Protein AF-A0AAJ7EE97-F1 (afdb_monomer)

Structure (mmCIF, N/CA/C/O backbone):
data_AF-A0AAJ7EE97-F1
#
_entry.id   AF-A0AAJ7EE97-F1
#
loop_
_atom_site.group_PDB
_atom_site.id
_atom_site.type_symbol
_atom_site.label_atom_id
_atom_site.label_alt_id
_atom_site.label_comp_id
_atom_site.label_asym_id
_atom_site.label_entity_id
_atom_site.label_seq_id
_atom_site.pdbx_PDB_ins_code
_atom_site.Cartn_x
_atom_site.Cartn_y
_atom_site.Cartn_z
_atom_site.occupancy
_atom_site.B_iso_or_equiv
_atom_site.auth_seq_id
_atom_site.auth_comp_id
_atom_site.auth_asym_id
_atom_site.auth_atom_id
_atom_site.pdbx_PDB_model_num
ATOM 1 N N . MET A 1 1 ? -10.318 -4.385 -9.958 1.00 54.78 1 MET A N 1
ATOM 2 C CA . MET A 1 1 ? -10.009 -5.434 -10.949 1.00 54.78 1 MET A CA 1
ATOM 3 C C . MET A 1 1 ? -11.074 -6.485 -10.740 1.00 54.78 1 MET A C 1
ATOM 5 O O . MET A 1 1 ? -11.186 -6.941 -9.612 1.00 54.78 1 MET A O 1
ATOM 9 N N . ASP A 1 2 ? -11.898 -6.786 -11.738 1.00 59.53 2 ASP A N 1
ATOM 10 C CA . ASP A 1 2 ? -12.914 -7.825 -11.557 1.00 59.53 2 ASP A CA 1
ATOM 11 C C . ASP A 1 2 ? -12.210 -9.182 -11.554 1.00 59.53 2 ASP A C 1
ATOM 13 O O . ASP A 1 2 ? -11.466 -9.522 -12.482 1.00 59.53 2 ASP A O 1
ATOM 17 N N . TYR A 1 3 ? -12.359 -9.910 -10.452 1.00 66.44 3 TYR A N 1
ATOM 18 C CA . TYR A 1 3 ? -11.727 -11.205 -10.272 1.00 66.44 3 TYR A CA 1
ATOM 19 C C . TYR A 1 3 ? -12.594 -12.273 -10.936 1.00 66.44 3 TYR A C 1
ATOM 21 O O . TYR A 1 3 ? -13.593 -12.714 -10.381 1.00 66.44 3 TYR A O 1
ATOM 29 N N . ASP A 1 4 ? -12.207 -12.670 -12.145 1.00 76.25 4 ASP A N 1
ATOM 30 C CA . ASP A 1 4 ? -12.860 -13.746 -12.889 1.00 76.25 4 ASP A CA 1
ATOM 31 C C . ASP A 1 4 ? -12.020 -15.035 -12.846 1.00 76.25 4 ASP A C 1
ATOM 33 O O . ASP A 1 4 ? -10.790 -14.996 -12.715 1.00 76.25 4 ASP A O 1
ATOM 37 N N . PHE A 1 5 ? -12.659 -16.192 -13.008 1.00 76.06 5 PHE A N 1
ATOM 38 C CA . PHE A 1 5 ? -11.999 -17.499 -13.035 1.00 76.06 5 PHE A CA 1
ATOM 39 C C . PHE A 1 5 ? -10.881 -17.550 -14.088 1.00 76.06 5 PHE A C 1
ATOM 41 O O . PHE A 1 5 ? -9.763 -17.989 -13.805 1.00 76.06 5 PHE A O 1
ATOM 48 N N . PHE A 1 6 ? -11.138 -17.008 -15.283 1.00 76.56 6 PHE A N 1
ATOM 49 C CA . PHE A 1 6 ? -10.136 -16.900 -16.349 1.00 76.56 6 PHE A CA 1
ATOM 50 C C . PHE A 1 6 ? -8.944 -16.025 -15.950 1.00 76.56 6 PHE A C 1
ATOM 52 O O . PHE A 1 6 ? -7.802 -16.315 -16.325 1.00 76.56 6 PHE A O 1
ATOM 59 N N . ARG A 1 7 ? -9.179 -14.978 -15.151 1.00 77.50 7 ARG A N 1
ATOM 60 C CA . ARG A 1 7 ? -8.111 -14.134 -14.607 1.00 77.50 7 ARG A CA 1
ATOM 61 C C . ARG A 1 7 ? -7.264 -14.913 -13.604 1.00 77.50 7 ARG A C 1
ATOM 63 O O . ARG A 1 7 ? -6.041 -14.810 -13.657 1.00 77.50 7 ARG A O 1
ATOM 70 N N . GLY A 1 8 ? -7.889 -15.729 -12.756 1.00 77.25 8 GLY A N 1
ATOM 71 C CA . GLY A 1 8 ? -7.194 -16.630 -11.832 1.00 77.25 8 GLY A CA 1
ATOM 72 C C . GLY A 1 8 ? -6.285 -17.626 -12.557 1.00 77.25 8 GLY A C 1
ATOM 73 O O . GLY A 1 8 ? -5.096 -17.714 -12.252 1.00 77.25 8 GLY A O 1
ATOM 74 N N . VAL A 1 9 ? -6.801 -18.304 -13.588 1.00 79.62 9 VAL A N 1
ATOM 75 C CA . VAL A 1 9 ? -6.001 -19.213 -14.434 1.00 79.62 9 VAL A CA 1
ATOM 76 C C . VAL A 1 9 ? -4.850 -18.468 -15.115 1.00 79.62 9 VAL A C 1
ATOM 78 O O . VAL A 1 9 ? -3.729 -18.974 -15.160 1.00 79.62 9 VAL A O 1
ATOM 81 N N . SER A 1 10 ? -5.093 -17.240 -15.585 1.00 78.44 10 SER A N 1
ATOM 82 C CA . SER A 1 10 ? -4.050 -16.406 -16.193 1.00 78.44 10 SER A CA 1
ATOM 83 C C . SER A 1 10 ? -2.906 -16.117 -15.219 1.00 78.44 10 SER A C 1
ATOM 85 O O . SER A 1 10 ? -1.743 -16.224 -15.600 1.00 78.44 10 SER A O 1
ATOM 87 N N . TRP A 1 11 ? -3.215 -15.803 -13.957 1.00 77.06 11 TRP A N 1
ATOM 88 C CA . TRP A 1 11 ? -2.208 -15.597 -12.912 1.00 77.06 11 TRP A CA 1
ATOM 89 C C . TRP A 1 11 ? -1.412 -16.866 -12.605 1.00 77.06 11 TRP A C 1
ATOM 91 O O . TRP A 1 11 ? -0.192 -16.794 -12.483 1.00 77.06 11 TRP A O 1
ATOM 101 N N . VAL A 1 12 ? -2.065 -18.031 -12.540 1.00 79.31 12 VAL A N 1
ATOM 102 C CA . VAL A 1 12 ? -1.379 -19.319 -12.334 1.00 79.31 12 VAL A CA 1
ATOM 103 C C . VAL A 1 12 ? -0.408 -19.609 -13.481 1.00 79.31 12 VAL A C 1
ATOM 105 O O . VAL A 1 12 ? 0.740 -19.974 -13.234 1.00 79.31 12 VAL A O 1
ATOM 108 N N . LEU A 1 13 ? -0.829 -19.393 -14.730 1.00 81.06 13 LEU A N 1
ATOM 109 C CA . LEU A 1 13 ? 0.037 -19.570 -15.897 1.00 81.06 13 LEU A CA 1
ATOM 110 C C . LEU A 1 13 ? 1.202 -18.575 -15.899 1.00 81.06 13 LEU A C 1
ATOM 112 O O . LEU A 1 13 ? 2.333 -18.975 -16.149 1.00 81.06 13 LEU A O 1
ATOM 116 N N . LEU A 1 14 ? 0.962 -17.306 -15.563 1.00 79.44 14 LEU A N 1
ATOM 117 C CA . LEU A 1 14 ? 2.021 -16.298 -15.464 1.00 79.44 14 LEU A CA 1
ATOM 118 C C . LEU A 1 14 ? 3.055 -16.635 -14.378 1.00 79.44 14 LEU A C 1
ATOM 120 O O . LEU A 1 14 ? 4.243 -16.399 -14.583 1.00 79.44 14 LEU A O 1
ATOM 124 N N . PHE A 1 15 ? 2.619 -17.189 -13.243 1.00 76.69 15 PHE A N 1
ATOM 125 C CA . PHE A 1 15 ? 3.485 -17.426 -12.085 1.00 76.69 15 PHE A CA 1
ATOM 126 C C . PHE A 1 15 ? 4.234 -18.766 -12.146 1.00 76.69 15 PHE A C 1
ATOM 128 O O . PHE A 1 15 ? 5.400 -18.836 -11.767 1.00 76.69 15 PHE A O 1
ATOM 135 N N . PHE A 1 16 ? 3.580 -19.829 -12.626 1.00 81.25 16 PHE A N 1
ATOM 136 C CA . PHE A 1 16 ? 4.134 -21.189 -12.615 1.00 81.25 16 PHE A CA 1
ATOM 137 C C . PHE A 1 16 ? 4.555 -21.696 -13.997 1.00 81.25 16 PHE A C 1
ATOM 139 O O . PHE A 1 16 ? 5.364 -22.619 -14.075 1.00 81.25 16 PHE A O 1
ATOM 146 N N . TRP A 1 17 ? 4.038 -21.114 -15.086 1.00 81.12 17 TRP A N 1
ATOM 147 C CA . TRP A 1 17 ? 4.381 -21.536 -16.448 1.00 81.12 17 TRP A CA 1
ATOM 148 C C . TRP A 1 17 ? 4.492 -20.365 -17.450 1.00 81.12 17 TRP A C 1
ATOM 150 O O . TRP A 1 17 ? 3.752 -20.294 -18.442 1.00 81.12 17 TRP A O 1
ATOM 160 N N . PRO A 1 18 ? 5.460 -19.452 -17.256 1.00 74.62 18 PRO A N 1
ATOM 161 C CA . PRO A 1 18 ? 5.561 -18.215 -18.034 1.00 74.62 18 PRO A CA 1
ATOM 162 C C . PRO A 1 18 ? 5.741 -18.435 -19.547 1.00 74.62 18 PRO A C 1
ATOM 164 O O . PRO A 1 18 ? 5.267 -17.626 -20.343 1.00 74.62 18 PRO A O 1
ATOM 167 N N . SER A 1 19 ? 6.337 -19.551 -19.988 1.00 75.88 19 SER A N 1
ATOM 168 C CA . SER A 1 19 ? 6.490 -19.846 -21.424 1.00 75.88 19 SER A CA 1
ATOM 169 C C . SER A 1 19 ? 5.155 -19.974 -22.170 1.00 75.88 19 SER A C 1
ATOM 171 O O . SER A 1 19 ? 5.084 -19.624 -23.345 1.00 75.88 19 SER A O 1
ATOM 173 N N . TRP A 1 20 ? 4.091 -20.444 -21.506 1.00 72.69 20 TRP A N 1
ATOM 174 C CA . TRP A 1 20 ? 2.761 -20.564 -22.121 1.00 72.69 20 TRP A CA 1
ATOM 175 C C . TRP A 1 20 ? 1.957 -19.269 -22.029 1.00 72.69 20 TRP A C 1
ATOM 177 O O . TRP A 1 20 ? 1.079 -19.037 -22.859 1.00 72.69 20 TRP A O 1
ATOM 187 N N . ALA A 1 21 ? 2.279 -18.392 -21.077 1.00 71.31 21 ALA A N 1
ATOM 188 C CA . ALA A 1 21 ? 1.663 -17.073 -21.005 1.00 71.31 21 ALA A CA 1
ATOM 189 C C . ALA A 1 21 ? 1.955 -16.246 -22.269 1.00 71.31 21 ALA A C 1
ATOM 191 O O . ALA A 1 21 ? 1.052 -15.598 -22.797 1.00 71.31 21 ALA A O 1
ATOM 192 N N . ASN A 1 22 ? 3.175 -16.361 -22.808 1.00 67.62 22 ASN A N 1
ATOM 193 C CA . ASN A 1 22 ? 3.555 -15.732 -24.074 1.00 67.62 22 ASN A CA 1
ATOM 194 C C . ASN A 1 22 ? 2.787 -16.312 -25.273 1.00 67.62 22 ASN A C 1
ATOM 196 O O . ASN A 1 22 ? 2.400 -15.559 -26.161 1.00 67.62 22 ASN A O 1
ATOM 200 N N . PHE A 1 23 ? 2.521 -17.625 -25.287 1.00 74.12 23 PHE A N 1
ATOM 201 C CA . PHE A 1 23 ? 1.760 -18.280 -26.360 1.00 74.12 23 PHE A CA 1
ATOM 202 C C . PHE A 1 23 ? 0.308 -17.786 -26.428 1.00 74.12 23 PHE A C 1
ATOM 204 O O . PHE A 1 23 ? -0.216 -17.542 -27.512 1.00 74.12 23 PHE A O 1
ATOM 211 N N . PHE A 1 24 ? -0.331 -17.591 -25.273 1.00 73.81 24 PHE A N 1
ATOM 212 C CA . PHE A 1 24 ? -1.707 -17.091 -25.191 1.00 73.81 24 PHE A CA 1
ATOM 213 C C . PHE A 1 24 ? -1.814 -15.557 -25.135 1.00 73.81 24 PHE A C 1
ATOM 215 O O . PHE A 1 24 ? -2.920 -15.031 -25.024 1.00 73.81 24 PHE A O 1
ATOM 222 N N . GLY A 1 25 ? -0.692 -14.828 -25.198 1.00 70.00 25 GLY A N 1
ATOM 223 C CA . GLY A 1 25 ? -0.677 -13.364 -25.112 1.00 70.00 25 GLY A CA 1
ATOM 224 C C . GLY A 1 25 ? -1.241 -12.821 -23.793 1.00 70.00 25 GLY A C 1
ATOM 225 O O . GLY A 1 25 ? -1.811 -11.727 -23.760 1.00 70.00 25 GLY A O 1
ATOM 226 N N . LEU A 1 26 ? -1.130 -13.591 -22.707 1.00 75.50 26 LEU A N 1
ATOM 227 C CA . LEU A 1 26 ? -1.714 -13.234 -21.418 1.00 75.50 26 LEU A CA 1
ATOM 228 C C . LEU A 1 26 ? -0.964 -12.056 -20.805 1.00 75.50 26 LEU A C 1
ATOM 230 O O . LEU A 1 26 ? 0.248 -12.091 -20.611 1.00 75.50 26 LEU A O 1
ATOM 234 N N . THR A 1 27 ? -1.707 -11.006 -20.466 1.00 73.12 27 THR A N 1
ATOM 235 C CA . THR A 1 27 ? -1.142 -9.785 -19.888 1.00 73.12 27 THR A CA 1
ATOM 236 C C . THR A 1 27 ? -1.405 -9.729 -18.386 1.00 73.12 27 THR A C 1
ATOM 238 O O . THR A 1 27 ? -2.558 -9.794 -17.938 1.00 73.12 27 THR A O 1
ATOM 241 N N . ALA A 1 28 ? -0.340 -9.538 -17.602 1.00 72.75 28 ALA A N 1
ATOM 242 C CA . ALA A 1 28 ? -0.420 -9.401 -16.144 1.00 72.75 28 ALA A CA 1
ATOM 243 C C . ALA A 1 28 ? -1.300 -8.218 -15.705 1.00 72.75 28 ALA A C 1
ATOM 245 O O . ALA A 1 28 ? -1.972 -8.290 -14.677 1.00 72.75 28 ALA A O 1
ATOM 246 N N . PHE A 1 29 ? -1.391 -7.174 -16.535 1.00 77.88 29 PHE A N 1
ATOM 247 C CA . PHE A 1 29 ? -2.165 -5.966 -16.264 1.00 77.88 29 PHE A CA 1
ATOM 248 C C . PHE A 1 29 ? -3.140 -5.646 -17.409 1.00 77.88 29 PHE A C 1
ATOM 250 O O . PHE A 1 29 ? -2.793 -5.843 -18.575 1.00 77.88 29 PHE A O 1
ATOM 257 N N . PRO A 1 30 ? -4.361 -5.160 -17.116 1.00 81.25 30 PRO A N 1
ATOM 258 C CA . PRO A 1 30 ? -5.269 -4.633 -18.131 1.00 81.25 30 PRO A CA 1
ATOM 259 C C . PRO A 1 30 ? -4.674 -3.395 -18.812 1.00 81.25 30 PRO A C 1
ATOM 261 O O . PRO A 1 30 ? -4.066 -2.560 -18.142 1.00 81.25 30 PRO A O 1
ATOM 264 N N . LYS A 1 31 ? -4.917 -3.225 -20.119 1.00 82.44 31 LYS A N 1
ATOM 265 C CA . LYS A 1 31 ? -4.387 -2.089 -20.900 1.00 82.44 31 LYS A CA 1
ATOM 266 C C . LYS A 1 31 ? -4.752 -0.731 -20.295 1.00 82.44 31 LYS A C 1
ATOM 268 O O . LYS A 1 31 ? -3.875 0.094 -20.099 1.00 82.44 31 LYS A O 1
ATOM 273 N N . ASN A 1 32 ? -6.004 -0.558 -19.866 1.00 85.88 32 ASN A N 1
ATOM 274 C CA . ASN A 1 32 ? -6.464 0.684 -19.237 1.00 85.88 32 ASN A CA 1
ATOM 275 C C . ASN A 1 32 ? -5.634 1.064 -17.995 1.00 85.88 32 ASN A C 1
ATOM 277 O O . ASN A 1 32 ? -5.333 2.235 -17.785 1.00 85.88 32 ASN A O 1
ATOM 281 N N . SER A 1 33 ? -5.256 0.084 -17.167 1.00 85.62 33 SER A N 1
ATOM 282 C CA . SER A 1 33 ? -4.443 0.319 -15.967 1.00 85.62 33 SER A CA 1
ATOM 283 C C . SER A 1 33 ? -3.004 0.687 -16.326 1.00 85.62 33 SER A C 1
ATOM 285 O O . SER A 1 33 ? -2.435 1.583 -15.706 1.00 85.62 33 SER A O 1
ATOM 287 N N . ILE A 1 34 ? -2.441 0.032 -17.347 1.00 86.44 34 ILE A N 1
ATOM 288 C CA . ILE A 1 34 ? -1.110 0.356 -17.876 1.00 86.44 34 ILE A CA 1
ATOM 289 C C . ILE A 1 34 ? -1.107 1.776 -18.448 1.00 86.44 34 ILE A C 1
ATOM 291 O O . ILE A 1 34 ? -0.196 2.539 -18.145 1.00 86.44 34 ILE A O 1
ATOM 295 N N . ASP A 1 35 ? -2.132 2.171 -19.204 1.00 89.69 35 ASP A N 1
ATOM 296 C CA . ASP A 1 35 ? -2.228 3.510 -19.796 1.00 89.69 35 ASP A CA 1
ATOM 297 C C . ASP A 1 35 ? -2.265 4.603 -18.722 1.00 89.69 35 ASP A C 1
ATOM 299 O O . ASP A 1 35 ? -1.585 5.624 -18.835 1.00 89.69 35 ASP A O 1
ATOM 303 N N . ILE A 1 36 ? -3.029 4.384 -17.647 1.00 90.94 36 ILE A N 1
ATOM 304 C CA . ILE A 1 36 ? -3.082 5.307 -16.506 1.00 90.94 36 ILE A CA 1
ATOM 305 C C . ILE A 1 36 ? -1.711 5.396 -15.834 1.00 90.94 36 ILE A C 1
ATOM 307 O O . ILE A 1 36 ? -1.204 6.500 -15.631 1.00 90.94 36 ILE A O 1
ATOM 311 N N . LEU A 1 37 ? -1.091 4.253 -15.526 1.00 91.44 37 LEU A N 1
ATOM 312 C CA . LEU A 1 37 ? 0.226 4.226 -14.893 1.00 91.44 37 LEU A CA 1
ATOM 313 C C . LEU A 1 37 ? 1.283 4.908 -15.770 1.00 91.44 37 LEU A C 1
ATOM 315 O O . LEU A 1 37 ? 2.089 5.678 -15.258 1.00 91.44 37 LEU A O 1
ATOM 319 N N . THR A 1 38 ? 1.234 4.688 -17.085 1.00 91.31 38 THR A N 1
ATOM 320 C CA . THR A 1 38 ? 2.131 5.314 -18.066 1.00 91.31 38 THR A CA 1
ATOM 321 C C . THR A 1 38 ? 2.007 6.830 -18.019 1.00 91.31 38 THR A C 1
ATOM 323 O O . THR A 1 38 ? 3.016 7.525 -17.919 1.00 91.31 38 THR A O 1
ATOM 326 N N . ARG A 1 39 ? 0.777 7.359 -18.022 1.00 93.50 39 ARG A N 1
ATOM 327 C CA . ARG A 1 39 ? 0.530 8.809 -17.941 1.00 93.50 39 ARG A CA 1
ATOM 328 C C . ARG A 1 39 ? 1.055 9.404 -16.641 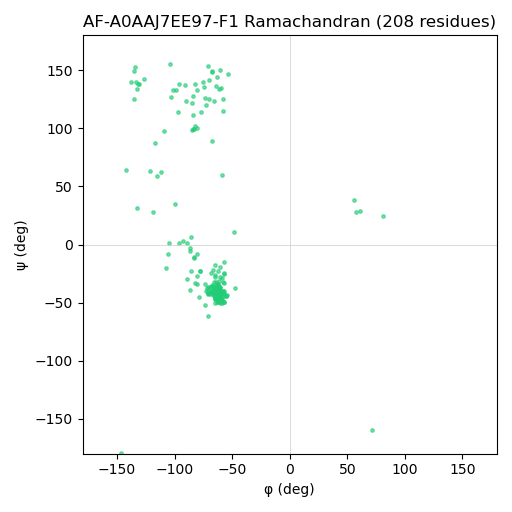1.00 93.50 39 ARG A C 1
ATOM 330 O O . ARG A 1 39 ? 1.666 10.471 -16.667 1.00 93.50 39 ARG A O 1
ATOM 337 N N . VAL A 1 40 ? 0.831 8.726 -15.515 1.00 93.00 40 VAL A N 1
ATOM 338 C CA . VAL A 1 40 ? 1.324 9.168 -14.203 1.00 93.00 40 VAL A CA 1
ATOM 339 C C . VAL A 1 40 ? 2.851 9.151 -14.174 1.00 93.00 40 VAL A C 1
ATOM 341 O O . VAL A 1 40 ? 3.459 10.147 -13.791 1.00 93.00 40 VAL A O 1
ATOM 344 N N . TYR A 1 41 ? 3.464 8.062 -14.639 1.00 91.75 41 TYR A N 1
ATOM 345 C CA . TYR A 1 41 ? 4.915 7.910 -14.714 1.00 91.75 41 TYR A CA 1
ATOM 346 C C . TYR A 1 41 ? 5.554 9.001 -15.578 1.00 91.75 41 TYR A C 1
ATOM 348 O O . TYR A 1 41 ? 6.455 9.697 -15.120 1.00 91.75 41 TYR A O 1
ATOM 356 N N . GLN A 1 42 ? 5.042 9.212 -16.793 1.00 91.25 42 GLN A N 1
ATOM 357 C CA . GLN A 1 42 ? 5.534 10.245 -17.707 1.00 91.25 42 GLN A CA 1
ATOM 358 C C . GLN A 1 42 ? 5.381 11.648 -17.116 1.00 91.25 42 GLN A C 1
ATOM 360 O O . GLN A 1 42 ? 6.310 12.449 -17.175 1.00 91.25 42 GLN A O 1
ATOM 365 N N . THR A 1 43 ? 4.232 11.942 -16.504 1.00 93.44 43 THR A N 1
ATOM 366 C CA . THR A 1 43 ? 3.986 13.243 -15.864 1.00 93.44 43 THR A CA 1
ATOM 367 C C . THR A 1 43 ? 4.981 13.493 -14.731 1.00 93.44 43 THR A C 1
ATOM 369 O O . THR A 1 43 ? 5.597 14.557 -14.669 1.00 93.44 43 THR A O 1
ATOM 372 N N . ALA A 1 44 ? 5.177 12.501 -13.862 1.00 91.75 44 ALA A N 1
ATOM 373 C CA . ALA A 1 44 ? 6.101 12.595 -12.740 1.00 91.75 44 ALA A CA 1
ATOM 374 C C . ALA A 1 44 ? 7.567 12.696 -13.201 1.00 91.75 44 ALA A C 1
ATOM 376 O O . ALA A 1 44 ? 8.349 13.437 -12.609 1.00 91.75 44 ALA A O 1
ATOM 377 N N . LEU A 1 45 ? 7.932 12.008 -14.285 1.00 90.88 45 LEU A N 1
ATOM 378 C CA . LEU A 1 45 ? 9.256 12.087 -14.900 1.00 90.88 45 LEU A CA 1
ATOM 379 C C . LEU A 1 45 ? 9.537 13.486 -15.471 1.00 90.88 45 LEU A C 1
ATOM 381 O O . LEU A 1 45 ? 10.603 14.051 -15.225 1.00 90.88 45 LEU A O 1
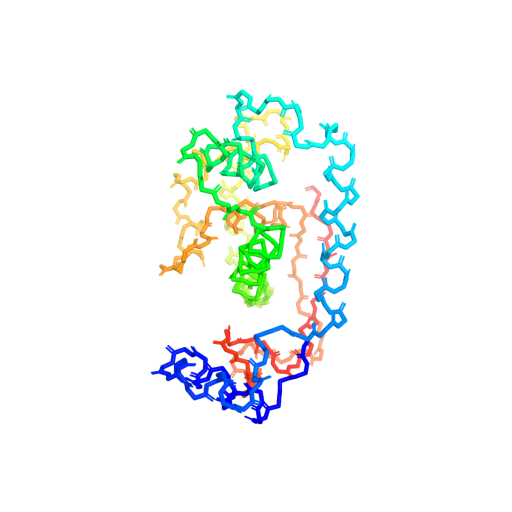ATOM 385 N N . VAL A 1 46 ? 8.578 14.070 -16.198 1.00 90.81 46 VAL A N 1
ATOM 386 C CA . VAL A 1 46 ? 8.707 15.428 -16.758 1.00 90.81 46 VAL A CA 1
ATOM 387 C C . VAL A 1 46 ? 8.879 16.461 -15.645 1.00 90.81 46 VAL A C 1
ATOM 389 O O . VAL A 1 46 ? 9.741 17.331 -15.743 1.00 90.81 46 VAL A O 1
ATOM 392 N N . GLN A 1 47 ? 8.126 16.331 -14.550 1.00 89.00 47 GLN A N 1
ATOM 393 C CA . GLN A 1 47 ? 8.255 17.214 -13.386 1.00 89.00 47 GLN A CA 1
ATOM 394 C C . GLN A 1 47 ? 9.636 17.147 -12.715 1.00 89.00 47 GLN A C 1
ATOM 396 O O . GLN A 1 47 ? 10.031 18.101 -12.049 1.00 89.00 47 GLN A O 1
ATOM 401 N N . ARG A 1 48 ? 10.379 16.049 -12.895 1.00 85.44 48 ARG A N 1
ATOM 402 C CA . ARG A 1 48 ? 11.732 15.862 -12.345 1.00 85.44 48 ARG A CA 1
ATOM 403 C C . ARG A 1 48 ? 12.857 16.269 -13.291 1.00 85.44 48 ARG A C 1
ATOM 405 O O . ARG A 1 48 ? 14.017 16.110 -12.933 1.00 85.44 48 ARG A O 1
ATOM 412 N N . GLY A 1 49 ? 12.535 16.806 -14.467 1.00 85.50 49 GLY A N 1
ATOM 413 C CA . GLY A 1 49 ? 13.545 17.181 -15.459 1.00 85.50 49 GLY A CA 1
ATOM 414 C C . GLY A 1 49 ? 14.047 16.003 -16.298 1.00 85.50 49 GLY A C 1
ATOM 415 O O . GLY A 1 49 ? 15.160 16.054 -16.816 1.00 85.50 49 GLY A O 1
ATOM 416 N N . GLY A 1 50 ? 13.240 14.944 -16.441 1.00 85.69 50 GLY A N 1
ATOM 417 C CA . GLY A 1 50 ? 13.539 13.817 -17.324 1.00 85.69 50 GLY A CA 1
ATOM 418 C C . GLY A 1 50 ? 14.673 12.913 -16.834 1.00 85.69 50 GLY A C 1
ATOM 419 O O . GLY A 1 50 ? 15.009 12.883 -15.654 1.00 85.69 50 GLY A O 1
ATOM 420 N N . TYR A 1 51 ? 15.259 12.154 -17.763 1.00 83.94 51 TYR A N 1
ATOM 421 C CA . TYR A 1 51 ? 16.355 11.218 -17.474 1.00 83.94 51 TYR A CA 1
ATOM 422 C C . TYR A 1 51 ? 17.742 11.878 -17.424 1.00 83.94 51 TYR A C 1
ATOM 424 O O . TYR A 1 51 ? 18.700 11.242 -16.992 1.00 83.94 51 TYR A O 1
ATOM 432 N N . GLU A 1 52 ? 17.856 13.135 -17.859 1.00 79.88 52 GLU A N 1
ATOM 433 C CA . GLU A 1 52 ? 19.124 13.879 -17.912 1.00 79.88 52 GLU A CA 1
ATOM 434 C C . GLU A 1 52 ? 19.551 14.413 -16.540 1.00 79.88 52 GLU A C 1
ATOM 436 O O . GLU A 1 52 ? 20.732 14.662 -16.300 1.00 79.88 52 GLU A O 1
ATOM 441 N N . THR A 1 53 ? 18.598 14.571 -15.619 1.00 81.38 53 THR A N 1
ATOM 442 C CA . THR A 1 53 ? 18.881 15.038 -14.263 1.00 81.38 53 THR A CA 1
ATOM 443 C C . THR A 1 53 ? 19.470 13.895 -13.441 1.00 81.38 53 THR A C 1
ATOM 445 O O . THR A 1 53 ? 18.796 12.901 -13.168 1.00 81.38 53 THR A O 1
ATOM 448 N N . GLU A 1 54 ? 20.738 14.018 -13.041 1.00 76.88 54 GLU A N 1
ATOM 449 C CA . GLU A 1 54 ? 21.410 12.990 -12.243 1.00 76.88 54 GLU A CA 1
ATOM 450 C C . GLU A 1 54 ? 20.768 12.858 -10.853 1.00 76.88 54 GLU A C 1
ATOM 452 O O . GLU A 1 54 ? 20.692 13.818 -10.076 1.00 76.88 54 GLU A O 1
ATOM 457 N N . VAL A 1 55 ? 20.333 11.641 -10.524 1.00 80.00 55 VAL A N 1
ATOM 458 C CA . VAL A 1 55 ? 19.740 11.331 -9.221 1.00 80.00 55 VAL A CA 1
ATOM 459 C C . VAL A 1 55 ? 20.858 11.041 -8.220 1.00 80.00 55 VAL A C 1
ATOM 461 O O . VAL A 1 55 ? 21.398 9.937 -8.164 1.00 80.00 55 VAL A O 1
ATOM 464 N N . LYS A 1 56 ? 21.203 12.041 -7.401 1.00 74.69 56 LYS A N 1
ATOM 465 C CA . LYS A 1 56 ? 22.232 11.903 -6.352 1.00 74.69 56 LYS A CA 1
ATOM 466 C C . LYS A 1 56 ? 21.798 10.971 -5.219 1.00 74.69 56 LYS A C 1
ATOM 468 O O . LYS A 1 56 ? 22.590 10.154 -4.758 1.00 74.69 56 LYS A O 1
ATOM 473 N N . GLU A 1 57 ? 20.538 11.070 -4.800 1.00 79.56 57 GLU A N 1
ATOM 474 C CA . GLU A 1 57 ? 19.957 10.263 -3.725 1.00 79.56 57 GLU A CA 1
ATOM 475 C C . GLU A 1 57 ? 18.603 9.695 -4.147 1.00 79.56 57 GLU A C 1
ATOM 477 O O . GLU A 1 57 ? 17.750 10.405 -4.680 1.00 79.56 57 GLU A O 1
ATOM 482 N N . THR A 1 58 ? 18.396 8.403 -3.893 1.00 83.62 58 THR A N 1
ATOM 483 C CA . THR A 1 58 ? 17.139 7.707 -4.186 1.00 83.62 58 THR A CA 1
ATOM 484 C C . THR A 1 58 ? 16.161 7.893 -3.035 1.00 83.62 58 THR A C 1
ATOM 486 O O . THR A 1 58 ? 16.250 7.184 -2.032 1.00 83.62 58 THR A O 1
ATOM 489 N N . ARG A 1 59 ? 15.236 8.847 -3.170 1.00 84.31 59 ARG A N 1
ATOM 490 C CA . ARG A 1 59 ? 14.251 9.158 -2.117 1.00 84.31 59 ARG A CA 1
ATOM 491 C C . ARG A 1 59 ? 12.977 8.334 -2.231 1.00 84.31 59 ARG A C 1
ATOM 493 O O . ARG A 1 59 ? 12.329 8.051 -1.231 1.00 84.31 59 ARG A O 1
ATOM 500 N N . ASP A 1 60 ? 12.616 7.957 -3.450 1.00 88.81 60 ASP A N 1
ATOM 501 C CA . ASP A 1 60 ? 11.408 7.199 -3.738 1.00 88.81 60 ASP A CA 1
ATOM 502 C C . ASP A 1 60 ? 11.607 6.235 -4.913 1.00 88.81 60 ASP A C 1
ATOM 504 O O . ASP A 1 60 ? 12.687 6.129 -5.500 1.00 88.81 60 ASP A O 1
ATOM 508 N N . LEU A 1 61 ? 10.536 5.509 -5.243 1.00 89.81 61 LEU A N 1
ATOM 509 C CA . LEU A 1 61 ? 10.536 4.522 -6.316 1.00 89.81 61 LEU A CA 1
ATOM 510 C C . LEU A 1 61 ? 10.870 5.139 -7.683 1.00 89.81 61 LEU A C 1
ATOM 512 O O . LEU A 1 61 ? 11.554 4.500 -8.475 1.00 89.81 61 LEU A O 1
ATOM 516 N N . LEU A 1 62 ? 10.418 6.362 -7.978 1.00 91.00 62 LEU A N 1
ATOM 517 C CA . LEU A 1 62 ? 10.682 6.989 -9.274 1.00 91.00 62 LEU A CA 1
ATOM 518 C C . LEU A 1 62 ? 12.155 7.391 -9.403 1.00 91.00 62 LEU A C 1
ATOM 520 O O . LEU A 1 62 ? 12.761 7.118 -10.438 1.00 91.00 62 LEU A O 1
ATOM 524 N N . ASP A 1 63 ? 12.741 7.958 -8.346 1.00 91.31 63 ASP A N 1
ATOM 525 C CA . ASP A 1 63 ? 14.177 8.264 -8.293 1.00 91.31 63 ASP A CA 1
ATOM 526 C C . ASP A 1 63 ? 15.011 6.983 -8.476 1.00 91.31 63 ASP A C 1
ATOM 528 O O . ASP A 1 63 ? 15.985 6.975 -9.230 1.00 91.31 63 ASP A O 1
ATOM 532 N N . ALA A 1 64 ? 14.597 5.871 -7.857 1.00 91.56 64 ALA A N 1
ATOM 533 C CA . ALA A 1 64 ? 15.250 4.576 -8.042 1.00 91.56 64 ALA A CA 1
ATOM 534 C C . ALA A 1 64 ? 15.165 4.073 -9.497 1.00 91.56 64 ALA A C 1
ATOM 536 O O . ALA A 1 64 ? 16.166 3.607 -10.037 1.00 91.56 64 ALA A O 1
ATOM 537 N N . LEU A 1 65 ? 14.009 4.201 -10.157 1.00 92.12 65 LEU A N 1
ATOM 538 C CA . LEU A 1 65 ? 13.834 3.790 -11.558 1.00 92.12 65 LEU A CA 1
ATOM 539 C C . LEU A 1 65 ? 14.656 4.647 -12.530 1.00 92.12 65 LEU A C 1
ATOM 541 O O . LEU A 1 65 ? 15.236 4.113 -13.475 1.00 92.12 65 LEU A O 1
ATOM 545 N N . ILE A 1 66 ? 14.731 5.962 -12.300 1.00 91.31 66 ILE A N 1
ATOM 546 C CA . ILE A 1 66 ? 15.574 6.865 -13.098 1.00 91.31 66 ILE A CA 1
ATOM 547 C C . ILE A 1 66 ? 17.046 6.483 -12.929 1.00 91.31 66 ILE A C 1
ATOM 549 O O . ILE A 1 66 ? 17.759 6.355 -13.923 1.00 91.31 66 ILE A O 1
ATOM 553 N N . LYS A 1 67 ? 17.481 6.233 -11.689 1.00 90.81 67 LYS A N 1
ATOM 554 C CA . LYS A 1 67 ? 18.853 5.816 -11.396 1.00 90.81 67 LYS A CA 1
ATOM 555 C C . LYS A 1 67 ? 19.213 4.486 -12.061 1.00 90.81 67 LYS A C 1
ATOM 557 O O . LYS A 1 67 ? 20.259 4.406 -12.689 1.00 90.81 67 LYS A O 1
ATOM 562 N N . ILE A 1 68 ? 18.328 3.485 -12.013 1.00 90.88 68 ILE A N 1
ATOM 563 C CA . ILE A 1 68 ? 18.525 2.206 -12.719 1.00 90.88 68 ILE A CA 1
ATOM 564 C C . ILE A 1 68 ? 18.756 2.444 -14.215 1.00 90.88 68 ILE A C 1
ATOM 566 O O . ILE A 1 68 ? 19.671 1.867 -14.794 1.00 90.88 68 ILE A O 1
ATOM 570 N N . LYS A 1 69 ? 17.970 3.327 -14.845 1.00 90.69 69 LYS A N 1
ATOM 571 C CA . LYS A 1 69 ? 18.160 3.665 -16.262 1.00 90.69 69 LYS A CA 1
ATOM 572 C C . LYS A 1 69 ? 19.515 4.331 -16.523 1.00 90.69 69 LYS A C 1
ATOM 574 O O . LYS A 1 69 ? 20.174 4.004 -17.507 1.00 90.69 69 LYS A O 1
ATOM 579 N N . GLN A 1 70 ? 19.918 5.260 -15.656 1.00 89.62 70 GLN A N 1
ATOM 580 C CA . GLN A 1 70 ? 21.201 5.960 -15.752 1.00 89.62 70 GLN A CA 1
ATOM 581 C C . GLN A 1 70 ? 22.385 5.001 -15.582 1.00 89.62 70 GLN A C 1
ATOM 583 O O . GLN A 1 70 ? 23.350 5.094 -16.336 1.00 89.62 70 GLN A O 1
ATOM 588 N N . ASP A 1 71 ? 22.297 4.064 -14.640 1.00 90.19 71 ASP A N 1
ATOM 589 C CA . ASP A 1 71 ? 23.341 3.072 -14.391 1.00 90.19 71 ASP A CA 1
ATOM 590 C C . ASP A 1 71 ? 23.439 2.059 -15.550 1.00 90.19 71 ASP A C 1
ATOM 592 O O . ASP A 1 71 ? 24.534 1.840 -16.060 1.00 90.19 71 ASP A O 1
ATOM 596 N N . CYS A 1 72 ? 22.318 1.561 -16.092 1.00 89.56 72 CYS A N 1
ATOM 597 C CA . CYS A 1 72 ? 22.337 0.729 -17.307 1.00 89.56 72 CYS A CA 1
ATOM 598 C C . CYS A 1 72 ? 22.976 1.456 -18.503 1.00 89.56 72 CYS A C 1
ATOM 600 O O . CYS A 1 72 ? 23.784 0.873 -19.223 1.00 89.56 72 CYS A O 1
ATOM 602 N N . ALA A 1 73 ? 22.678 2.747 -18.690 1.00 88.31 73 ALA A N 1
ATOM 603 C CA . ALA A 1 73 ? 23.285 3.538 -19.759 1.00 88.31 73 ALA A CA 1
ATOM 604 C C . ALA A 1 73 ? 24.811 3.692 -19.593 1.00 88.31 73 ALA A C 1
ATOM 606 O O . ALA A 1 73 ? 25.526 3.749 -20.593 1.00 88.31 73 ALA A O 1
ATOM 607 N N . ARG A 1 74 ? 25.323 3.728 -18.352 1.00 88.88 74 ARG A N 1
ATOM 608 C CA . ARG A 1 74 ? 26.773 3.734 -18.067 1.00 88.88 74 ARG A CA 1
ATOM 609 C C . ARG A 1 74 ? 27.434 2.407 -18.443 1.00 88.88 74 ARG A C 1
ATOM 611 O O . ARG A 1 74 ? 28.555 2.421 -18.946 1.00 88.88 74 ARG A O 1
ATOM 618 N N . ASP A 1 75 ? 26.720 1.301 -18.268 1.00 91.44 75 ASP A N 1
ATOM 619 C CA . ASP A 1 75 ? 27.184 -0.050 -18.599 1.00 91.44 75 ASP A CA 1
ATOM 620 C C . ASP A 1 75 ? 26.939 -0.440 -20.076 1.00 91.44 75 ASP A C 1
ATOM 622 O O . ASP A 1 75 ? 27.213 -1.571 -20.477 1.00 91.44 75 ASP A O 1
ATOM 626 N N . ASN A 1 76 ? 26.476 0.498 -20.918 1.00 89.75 76 ASN A N 1
ATOM 627 C CA . ASN A 1 76 ? 26.039 0.264 -22.305 1.00 89.75 76 ASN A CA 1
ATOM 628 C C . ASN A 1 76 ? 24.911 -0.782 -22.438 1.00 89.75 76 ASN A C 1
ATOM 630 O O . ASN A 1 76 ? 24.779 -1.435 -23.478 1.00 89.75 76 ASN A O 1
ATOM 634 N N . GLU A 1 77 ? 24.077 -0.929 -21.410 1.00 91.06 77 GLU A N 1
ATOM 635 C CA . GLU A 1 77 ? 22.874 -1.754 -21.441 1.00 91.06 77 GLU A CA 1
ATOM 636 C C . GLU A 1 77 ? 21.633 -0.912 -21.760 1.00 91.06 77 GLU A C 1
ATOM 638 O O . GLU A 1 77 ? 21.436 0.183 -21.230 1.00 91.06 77 GLU A O 1
ATOM 643 N N . ASP A 1 78 ? 20.754 -1.444 -22.613 1.00 86.50 78 ASP A N 1
ATOM 644 C CA . ASP A 1 78 ? 19.501 -0.770 -22.947 1.00 86.50 78 ASP A CA 1
ATOM 645 C C . ASP A 1 78 ? 18.402 -1.080 -21.919 1.00 86.50 78 ASP A C 1
ATOM 647 O O . ASP A 1 78 ? 18.002 -2.234 -21.704 1.00 86.50 78 ASP A O 1
ATOM 651 N N . MET A 1 79 ? 17.880 -0.015 -21.312 1.00 90.00 79 MET A N 1
ATOM 652 C CA . MET A 1 79 ? 16.774 -0.053 -20.363 1.00 90.00 79 MET A CA 1
ATOM 653 C C . MET A 1 79 ? 15.577 0.726 -20.932 1.00 90.00 79 MET A C 1
ATOM 655 O O . MET A 1 79 ? 15.435 1.927 -20.668 1.00 90.00 79 MET A O 1
ATOM 659 N N . PRO A 1 80 ? 14.706 0.063 -21.718 1.00 90.50 80 PRO A N 1
ATOM 660 C CA . PRO A 1 80 ? 13.531 0.697 -22.302 1.00 90.50 80 PRO A CA 1
ATOM 661 C C . PRO A 1 80 ? 12.501 1.085 -21.235 1.00 90.50 80 PRO A C 1
ATOM 663 O O . PRO A 1 80 ? 12.311 0.386 -20.235 1.00 90.50 80 PRO A O 1
ATOM 666 N N . ASP A 1 81 ? 11.765 2.166 -21.500 1.00 88.19 81 ASP A N 1
ATOM 667 C CA . ASP A 1 81 ? 10.758 2.721 -20.582 1.00 88.19 81 ASP A CA 1
ATOM 668 C C . ASP A 1 81 ? 9.669 1.707 -20.224 1.00 88.19 81 ASP A C 1
ATOM 670 O O . ASP A 1 81 ? 9.177 1.689 -19.099 1.00 88.19 81 ASP A O 1
ATOM 674 N N . GLU A 1 82 ? 9.340 0.806 -21.150 1.00 87.69 82 GLU A N 1
ATOM 675 C CA . GLU A 1 82 ? 8.379 -0.275 -20.931 1.00 87.69 82 GLU A CA 1
ATOM 676 C C . GLU A 1 82 ? 8.813 -1.225 -19.805 1.00 87.69 82 GLU A C 1
ATOM 678 O O . GLU A 1 82 ? 7.978 -1.654 -19.006 1.00 87.69 82 GLU A O 1
ATOM 683 N N . LYS A 1 83 ? 10.117 -1.521 -19.683 1.00 88.56 83 LYS A N 1
ATOM 684 C CA . LYS A 1 83 ? 10.643 -2.357 -18.589 1.00 88.56 83 LYS A CA 1
ATOM 685 C C . LYS A 1 83 ? 10.592 -1.620 -17.254 1.00 88.56 83 LYS A C 1
ATOM 687 O O . LYS A 1 83 ? 10.195 -2.209 -16.249 1.00 88.56 83 LYS A O 1
ATOM 692 N N . LEU A 1 84 ? 10.936 -0.332 -17.235 1.00 90.75 84 LEU A N 1
ATOM 693 C CA . LEU A 1 84 ? 10.841 0.498 -16.027 1.00 90.75 84 LEU A CA 1
ATOM 694 C C . LEU A 1 84 ? 9.390 0.618 -15.552 1.00 90.75 84 LEU A C 1
ATOM 696 O O . LEU A 1 84 ? 9.105 0.471 -14.361 1.00 90.75 84 LEU A O 1
ATOM 700 N N . LEU A 1 85 ? 8.466 0.816 -16.490 1.00 90.12 85 LEU A N 1
ATOM 701 C CA . LEU A 1 85 ? 7.037 0.852 -16.218 1.00 90.12 85 LEU A CA 1
ATOM 702 C C . LEU A 1 85 ? 6.530 -0.495 -15.688 1.00 90.12 85 LEU A C 1
ATOM 704 O O . LEU A 1 85 ? 5.738 -0.516 -14.747 1.00 90.12 85 LEU A O 1
ATOM 708 N N . ALA A 1 86 ? 7.005 -1.616 -16.238 1.00 88.25 86 ALA A N 1
ATOM 709 C CA . ALA A 1 86 ? 6.670 -2.944 -15.732 1.00 88.25 86 ALA A CA 1
ATOM 710 C C . ALA A 1 86 ? 7.144 -3.137 -14.280 1.00 88.25 86 ALA A C 1
ATOM 712 O O . ALA A 1 86 ? 6.376 -3.626 -13.449 1.00 88.25 86 ALA A O 1
ATOM 713 N N . HIS A 1 87 ? 8.359 -2.693 -13.939 1.00 89.81 87 HIS A N 1
ATOM 714 C CA . HIS A 1 87 ? 8.840 -2.705 -12.554 1.00 89.81 87 HIS A CA 1
ATOM 715 C C . HIS A 1 87 ? 7.969 -1.843 -11.633 1.00 89.81 87 HIS A C 1
ATOM 717 O O . HIS A 1 87 ? 7.562 -2.312 -10.568 1.00 89.81 87 HIS A O 1
ATOM 723 N N . ALA A 1 88 ? 7.622 -0.624 -12.055 1.00 91.12 88 ALA A N 1
ATOM 724 C CA . ALA A 1 88 ? 6.718 0.243 -11.302 1.00 91.12 88 ALA A CA 1
ATOM 725 C C . ALA A 1 88 ? 5.350 -0.424 -11.068 1.00 91.12 88 ALA A C 1
ATOM 727 O O . ALA A 1 88 ? 4.839 -0.416 -9.948 1.00 91.12 88 ALA A O 1
ATOM 728 N N . ALA A 1 89 ? 4.783 -1.051 -12.104 1.00 88.75 89 ALA A N 1
ATOM 729 C CA . ALA A 1 89 ? 3.494 -1.732 -12.034 1.00 88.75 89 ALA A CA 1
ATOM 730 C C . ALA A 1 89 ? 3.507 -2.884 -11.024 1.00 88.75 89 ALA A C 1
ATOM 732 O O . ALA A 1 89 ? 2.587 -3.005 -10.215 1.00 88.75 89 ALA A O 1
ATOM 733 N N . VAL A 1 90 ? 4.562 -3.704 -11.033 1.00 86.06 90 VAL A N 1
ATOM 734 C CA . VAL A 1 90 ? 4.720 -4.818 -10.085 1.00 86.06 90 VAL A CA 1
ATOM 735 C C . VAL A 1 90 ? 4.832 -4.308 -8.649 1.00 86.06 90 VAL A C 1
ATOM 737 O O . VAL A 1 90 ? 4.172 -4.856 -7.767 1.00 86.06 90 VAL A O 1
ATOM 740 N N . PHE A 1 91 ? 5.608 -3.246 -8.411 1.00 86.69 91 PHE A N 1
ATOM 741 C CA . PHE A 1 91 ? 5.735 -2.645 -7.079 1.00 86.69 91 PHE A CA 1
ATOM 742 C C . PHE A 1 91 ? 4.399 -2.112 -6.553 1.00 86.69 91 PHE A C 1
ATOM 744 O O . PHE A 1 91 ? 4.012 -2.424 -5.425 1.00 86.69 91 PHE A O 1
ATOM 751 N N . VAL A 1 92 ? 3.677 -1.342 -7.371 1.00 86.25 92 VAL A N 1
ATOM 752 C CA . VAL A 1 92 ? 2.384 -0.764 -6.978 1.00 86.25 92 VAL A CA 1
ATOM 753 C C . VAL A 1 92 ? 1.354 -1.866 -6.735 1.00 86.25 92 VAL A C 1
ATOM 755 O O . VAL A 1 92 ? 0.703 -1.869 -5.694 1.00 86.25 92 VAL A O 1
ATOM 758 N N . GLN A 1 93 ? 1.243 -2.837 -7.642 1.00 83.38 93 GLN A N 1
ATOM 759 C CA . GLN A 1 93 ? 0.280 -3.930 -7.508 1.00 83.38 93 GLN A CA 1
ATOM 760 C C . GLN A 1 93 ? 0.573 -4.817 -6.298 1.00 83.38 93 GLN A C 1
ATOM 762 O O . GLN A 1 93 ? -0.338 -5.152 -5.541 1.00 83.38 93 GLN A O 1
ATOM 767 N N . GLY A 1 94 ? 1.840 -5.192 -6.104 1.00 81.50 94 GLY A N 1
ATOM 768 C CA . GLY A 1 94 ? 2.253 -6.048 -4.995 1.00 81.50 94 GLY A CA 1
ATOM 769 C C . GLY A 1 94 ? 2.007 -5.401 -3.631 1.00 81.50 94 GLY A C 1
ATOM 770 O O . GLY A 1 94 ? 1.648 -6.096 -2.679 1.00 81.50 94 GLY A O 1
ATOM 771 N N . GLY A 1 95 ? 2.157 -4.076 -3.541 1.00 79.12 95 GLY A N 1
ATOM 772 C CA . GLY A 1 95 ? 1.908 -3.318 -2.316 1.00 79.12 95 GLY A CA 1
ATOM 773 C C . GLY A 1 95 ? 0.437 -2.979 -2.070 1.00 79.12 95 GLY A C 1
ATOM 774 O O . GLY A 1 95 ? 0.016 -2.938 -0.914 1.00 79.12 95 GLY A O 1
ATOM 775 N N . PHE A 1 96 ? -0.349 -2.745 -3.124 1.00 83.56 96 PHE A N 1
ATOM 776 C CA . PHE A 1 96 ? -1.717 -2.243 -2.996 1.00 83.56 96 PHE A CA 1
ATOM 777 C C . PHE A 1 96 ? -2.679 -3.292 -2.430 1.00 83.56 96 PHE A C 1
ATOM 779 O O . PHE A 1 96 ? -3.210 -3.096 -1.338 1.00 83.56 96 PHE A O 1
ATOM 786 N N . ASP A 1 97 ? -2.871 -4.422 -3.118 1.00 79.94 97 ASP A N 1
ATOM 787 C CA . ASP A 1 97 ? -3.905 -5.393 -2.727 1.00 79.94 97 ASP A CA 1
ATOM 788 C C . ASP A 1 97 ? -3.603 -6.051 -1.368 1.00 79.94 97 ASP A C 1
ATOM 790 O O . ASP A 1 97 ? -4.512 -6.288 -0.566 1.00 79.94 97 ASP A O 1
ATOM 794 N N . THR A 1 98 ? -2.322 -6.318 -1.085 1.00 80.50 98 THR A N 1
ATOM 795 C CA . THR A 1 98 ? -1.873 -6.917 0.181 1.00 80.50 98 THR A CA 1
ATOM 796 C C . THR A 1 98 ? -2.130 -5.987 1.362 1.00 80.50 98 THR A C 1
ATOM 798 O O . THR A 1 98 ? -2.736 -6.401 2.352 1.00 80.50 98 THR A O 1
ATOM 801 N N . THR A 1 99 ? -1.711 -4.724 1.254 1.00 82.19 99 THR A N 1
ATOM 802 C CA . THR A 1 99 ? -1.852 -3.735 2.330 1.00 82.19 99 THR A CA 1
ATOM 803 C C . THR A 1 99 ? -3.310 -3.335 2.518 1.00 82.19 99 THR A C 1
ATOM 805 O O . THR A 1 99 ? -3.772 -3.268 3.656 1.00 82.19 99 THR A O 1
ATOM 808 N N . ALA A 1 100 ? -4.055 -3.128 1.426 1.00 84.06 100 ALA A N 1
ATOM 809 C CA . ALA A 1 100 ? -5.470 -2.775 1.482 1.00 84.06 100 ALA A CA 1
ATOM 810 C C . ALA A 1 100 ? -6.289 -3.858 2.193 1.00 84.06 100 ALA A C 1
ATOM 812 O O . ALA A 1 100 ? -7.029 -3.547 3.122 1.00 84.06 100 ALA A O 1
ATOM 813 N N . SER A 1 101 ? -6.094 -5.131 1.830 1.00 83.44 101 SER A N 1
ATOM 814 C CA . SER A 1 101 ? -6.829 -6.242 2.450 1.00 83.44 101 SER A CA 1
ATOM 815 C C . SER A 1 101 ? -6.535 -6.347 3.948 1.00 83.44 101 SER A C 1
ATOM 817 O O . SER A 1 101 ? -7.459 -6.485 4.749 1.00 83.44 101 SER A O 1
ATOM 819 N N . ILE A 1 102 ? -5.262 -6.229 4.351 1.00 84.38 102 ILE A N 1
ATOM 820 C CA . ILE A 1 102 ? -4.884 -6.281 5.771 1.00 84.38 102 ILE A CA 1
ATOM 821 C C . ILE A 1 102 ? -5.475 -5.092 6.541 1.00 84.38 102 ILE A C 1
ATOM 823 O O . ILE A 1 102 ? -6.022 -5.297 7.623 1.00 84.38 102 ILE A O 1
ATOM 827 N N . LEU A 1 103 ? -5.403 -3.871 5.994 1.00 85.75 103 LEU A N 1
ATOM 828 C CA . LEU A 1 103 ? -6.007 -2.684 6.611 1.00 85.75 103 LEU A CA 1
ATOM 829 C C . LEU A 1 103 ? -7.511 -2.858 6.804 1.00 85.75 103 LEU A C 1
ATOM 831 O O . LEU A 1 103 ? -8.012 -2.612 7.900 1.00 85.75 103 LEU A O 1
ATOM 835 N N . SER A 1 104 ? -8.218 -3.307 5.766 1.00 87.31 104 SER A N 1
ATOM 836 C CA . SER A 1 104 ? -9.663 -3.521 5.822 1.00 87.31 104 SER A CA 1
ATOM 837 C C . SER A 1 104 ? -10.040 -4.488 6.941 1.00 87.31 104 SER A C 1
ATOM 839 O O . SER A 1 104 ? -10.884 -4.149 7.767 1.00 87.31 104 SER A O 1
ATOM 841 N N . TRP A 1 105 ? -9.381 -5.647 7.027 1.00 86.38 105 TRP A N 1
ATOM 842 C CA . TRP A 1 105 ? -9.650 -6.615 8.093 1.00 86.38 105 TRP A CA 1
ATOM 843 C C . TRP A 1 105 ? -9.254 -6.107 9.474 1.00 86.38 105 TRP A C 1
ATOM 845 O O . TRP A 1 105 ? -10.009 -6.293 10.422 1.00 86.38 105 TRP A O 1
ATOM 855 N N . CYS A 1 106 ? -8.104 -5.444 9.595 1.00 87.50 106 CYS A N 1
ATOM 856 C CA . CYS A 1 106 ? -7.625 -4.919 10.870 1.00 87.50 106 CYS A CA 1
ATOM 857 C C . CYS A 1 106 ? -8.607 -3.895 11.453 1.00 87.50 106 CYS A C 1
ATOM 859 O O . CYS A 1 106 ? -9.038 -4.036 12.596 1.00 87.50 106 CYS A O 1
ATOM 861 N N . ILE A 1 107 ? -9.021 -2.906 10.655 1.00 88.75 107 ILE A N 1
ATOM 862 C CA . ILE A 1 107 ? -9.976 -1.879 11.093 1.00 88.75 107 ILE A CA 1
ATOM 863 C C . ILE A 1 107 ? -11.333 -2.517 11.409 1.00 88.75 107 ILE A C 1
ATOM 865 O O . ILE A 1 107 ? -11.958 -2.168 12.411 1.00 88.75 107 ILE A O 1
ATOM 869 N N . TYR A 1 108 ? -11.771 -3.479 10.593 1.00 89.31 108 TYR A N 1
ATOM 870 C CA . TYR A 1 108 ? -13.031 -4.180 10.813 1.00 89.31 108 TYR A CA 1
ATOM 871 C C . TYR A 1 108 ? -13.039 -4.965 12.124 1.00 89.31 108 TYR A C 1
ATOM 873 O O . TYR A 1 108 ? -13.942 -4.790 12.934 1.00 89.31 108 TYR A O 1
ATOM 881 N N . GLU A 1 109 ? -12.009 -5.764 12.393 1.00 88.44 109 GLU A N 1
ATOM 882 C CA . GLU A 1 109 ? -11.870 -6.494 13.658 1.00 88.44 109 GLU A CA 1
ATOM 883 C C . GLU A 1 109 ? -11.795 -5.543 14.861 1.00 88.44 109 GLU A C 1
ATOM 885 O O . GLU A 1 109 ? -12.467 -5.768 15.873 1.00 88.44 109 GLU A O 1
ATOM 890 N N . LEU A 1 110 ? -11.047 -4.439 14.743 1.00 89.12 110 LEU A N 1
ATOM 891 C CA . LEU A 1 110 ? -10.951 -3.421 15.793 1.00 89.12 110 LEU A CA 1
ATOM 892 C C . LEU A 1 110 ? -12.304 -2.766 16.098 1.00 89.12 110 LEU A C 1
ATOM 894 O O . LEU A 1 110 ? -12.588 -2.499 17.266 1.00 89.12 110 LEU A O 1
ATOM 898 N N . ALA A 1 111 ? -13.163 -2.561 15.095 1.00 89.88 111 ALA A N 1
ATOM 899 C CA . ALA A 1 111 ? -14.502 -2.009 15.302 1.00 89.88 111 ALA A CA 1
ATOM 900 C C . ALA A 1 111 ? -15.378 -2.917 16.188 1.00 89.88 111 ALA A C 1
ATOM 902 O O . ALA A 1 111 ? -16.115 -2.428 17.043 1.00 89.88 111 ALA A O 1
ATOM 903 N N . PHE A 1 112 ? -15.277 -4.243 16.040 1.00 87.69 112 PHE A N 1
ATOM 904 C CA . PHE A 1 112 ? -16.017 -5.203 16.875 1.00 87.69 112 PHE A CA 1
ATOM 905 C C . PHE A 1 112 ? -15.342 -5.494 18.228 1.00 87.69 112 PHE A C 1
ATOM 907 O O . PHE A 1 112 ? -15.951 -6.123 19.098 1.00 87.69 112 PHE A O 1
ATOM 914 N N . ARG A 1 113 ? -14.092 -5.058 18.422 1.00 89.56 113 ARG A N 1
ATOM 915 C CA . ARG A 1 113 ? -13.268 -5.298 19.617 1.00 89.56 113 ARG A CA 1
ATOM 916 C C . ARG A 1 113 ? -12.845 -3.973 20.252 1.00 89.56 113 ARG A C 1
ATOM 918 O O . ARG A 1 113 ? -11.658 -3.667 20.351 1.00 89.56 113 ARG A O 1
ATOM 925 N N . THR A 1 114 ? -13.817 -3.199 20.727 1.00 87.75 114 THR A N 1
ATOM 926 C CA . THR A 1 114 ? -13.573 -1.859 21.290 1.00 87.75 114 THR A CA 1
ATOM 927 C C . THR A 1 114 ? -12.579 -1.852 22.452 1.00 87.75 114 THR A C 1
ATOM 929 O O . THR A 1 114 ? -11.809 -0.909 22.572 1.00 87.75 114 THR A O 1
ATOM 932 N N . GLU A 1 115 ? -12.538 -2.910 23.267 1.00 90.50 115 GLU A N 1
ATOM 933 C CA . GLU A 1 115 ? -11.554 -3.059 24.352 1.00 90.50 115 GLU A CA 1
ATOM 934 C C . GLU A 1 115 ? -10.112 -3.085 23.825 1.00 90.50 115 GLU A C 1
ATOM 936 O O . GLU A 1 115 ? -9.239 -2.405 24.357 1.00 90.50 115 GLU A O 1
ATOM 941 N N . ILE A 1 116 ? -9.869 -3.823 22.736 1.00 88.44 116 ILE A N 1
ATOM 942 C CA . ILE A 1 116 ? -8.555 -3.896 22.085 1.00 88.44 116 ILE A CA 1
ATOM 943 C C . ILE A 1 116 ? -8.210 -2.535 21.478 1.00 88.44 116 ILE A C 1
ATOM 945 O O . ILE A 1 116 ? -7.094 -2.046 21.639 1.00 88.44 116 ILE A O 1
ATOM 949 N N . GLN A 1 117 ? -9.179 -1.891 20.824 1.00 88.56 117 GLN A N 1
ATOM 950 C CA . GLN A 1 117 ? -8.981 -0.564 20.250 1.00 88.56 117 GLN A CA 1
ATOM 951 C C . GLN A 1 117 ? -8.610 0.477 21.317 1.00 88.56 117 GLN A C 1
ATOM 953 O O . GLN A 1 117 ? -7.694 1.268 21.104 1.00 88.56 117 GLN A O 1
ATOM 958 N N . ASP A 1 118 ? -9.315 0.492 22.449 1.00 89.50 118 ASP A N 1
ATOM 959 C CA . ASP A 1 118 ? -9.089 1.473 23.510 1.00 89.50 118 ASP A CA 1
ATOM 960 C C . ASP A 1 118 ? -7.760 1.214 24.247 1.00 89.50 118 ASP A C 1
ATOM 962 O O . ASP A 1 118 ? -7.042 2.171 24.529 1.00 89.50 118 ASP A O 1
ATOM 966 N N . ASN A 1 119 ? -7.358 -0.045 24.452 1.00 88.81 119 ASN A N 1
ATOM 967 C CA . ASN A 1 119 ? -6.028 -0.378 24.985 1.00 88.81 119 ASN A CA 1
ATOM 968 C C . ASN A 1 119 ? -4.899 0.077 24.048 1.00 88.81 119 ASN A C 1
ATOM 970 O O . ASN A 1 119 ? -3.918 0.672 24.492 1.00 88.81 119 ASN A O 1
ATOM 974 N N . MET A 1 120 ? -5.053 -0.163 22.743 1.00 86.19 120 MET A N 1
ATOM 975 C CA . MET A 1 120 ? -4.083 0.282 21.742 1.00 86.19 120 MET A CA 1
ATOM 976 C C . MET A 1 120 ? -4.015 1.812 21.664 1.00 86.19 120 MET A C 1
ATOM 978 O O . MET A 1 120 ? -2.935 2.379 21.534 1.00 86.19 120 MET A O 1
ATOM 982 N N . TYR A 1 121 ? -5.159 2.491 21.787 1.00 87.56 121 TYR A N 1
ATOM 983 C CA . TYR A 1 121 ? -5.215 3.947 21.881 1.00 87.56 121 TYR A CA 1
ATOM 984 C C . TYR A 1 121 ? -4.454 4.468 23.106 1.00 87.56 121 TYR A C 1
ATOM 986 O O . TYR A 1 121 ? -3.687 5.414 22.971 1.00 87.56 121 TYR A O 1
ATOM 994 N N . MET A 1 122 ? -4.612 3.844 24.279 1.00 87.69 122 MET A N 1
ATOM 995 C CA . MET A 1 122 ? -3.868 4.233 25.483 1.00 87.69 122 MET A CA 1
ATOM 996 C C . MET A 1 122 ? -2.355 4.074 25.297 1.00 87.69 122 MET A C 1
ATOM 998 O O . MET A 1 122 ? -1.620 5.013 25.589 1.00 87.69 122 MET A O 1
ATOM 1002 N N . GLU A 1 123 ? -1.900 2.945 24.739 1.00 86.25 123 GLU A N 1
ATOM 1003 C CA . GLU A 1 123 ? -0.476 2.715 24.440 1.00 86.25 123 GLU A CA 1
ATOM 1004 C C . GLU A 1 123 ? 0.085 3.794 23.488 1.00 86.25 123 GLU A C 1
ATOM 1006 O O . GLU A 1 123 ? 1.190 4.301 23.684 1.00 86.25 123 GLU A O 1
ATOM 1011 N N . LEU A 1 124 ? -0.697 4.201 22.483 1.00 84.50 124 LEU A N 1
ATOM 1012 C CA . LEU A 1 124 ? -0.309 5.240 21.525 1.00 84.50 124 LEU A CA 1
ATOM 1013 C C . LEU A 1 124 ? -0.313 6.650 22.127 1.00 84.50 124 LEU A C 1
ATOM 1015 O O . LEU A 1 124 ? 0.584 7.438 21.833 1.00 84.50 124 LEU A O 1
ATOM 1019 N N . VAL A 1 125 ? -1.293 6.974 22.971 1.00 82.75 125 VAL A N 1
ATOM 1020 C CA . VAL A 1 125 ? -1.354 8.259 23.684 1.00 82.75 125 VAL A CA 1
ATOM 1021 C C . VAL A 1 125 ? -0.202 8.382 24.677 1.00 82.75 125 VAL A C 1
ATOM 1023 O O . VAL A 1 125 ? 0.381 9.457 24.794 1.00 82.75 125 VAL A O 1
ATOM 1026 N N . ASP A 1 126 ? 0.162 7.300 25.365 1.00 82.38 126 ASP A N 1
ATOM 1027 C CA . ASP A 1 126 ? 1.307 7.302 26.276 1.00 82.38 126 ASP A CA 1
ATOM 1028 C C . ASP A 1 126 ? 2.624 7.552 25.531 1.00 82.38 126 ASP A C 1
ATOM 1030 O O . ASP A 1 126 ? 3.427 8.355 25.999 1.00 82.38 126 ASP A O 1
ATOM 1034 N N . LEU A 1 127 ? 2.804 6.984 24.332 1.00 77.62 127 LEU A N 1
ATOM 1035 C CA . LEU A 1 127 ? 3.942 7.310 23.461 1.00 77.62 127 LEU A CA 1
ATOM 1036 C C . LEU A 1 127 ? 3.929 8.785 23.006 1.00 77.62 127 LEU A C 1
ATOM 1038 O O . LEU A 1 127 ? 4.981 9.395 22.817 1.00 77.62 127 LEU A O 1
ATOM 1042 N N . GLN A 1 128 ? 2.744 9.361 22.796 1.00 72.12 128 GLN A N 1
ATOM 1043 C CA . GLN A 1 128 ? 2.593 10.747 22.345 1.00 72.12 128 GLN A CA 1
ATOM 1044 C C . GLN A 1 128 ? 2.798 11.780 23.449 1.00 72.12 128 GLN A C 1
ATOM 1046 O O . GLN A 1 128 ? 3.153 12.906 23.132 1.00 72.12 128 GLN A O 1
ATOM 1051 N N . LYS A 1 129 ? 2.644 11.440 24.733 1.00 66.12 129 LYS A N 1
ATOM 1052 C CA . LYS A 1 129 ? 2.953 12.384 25.826 1.00 66.12 129 LYS A CA 1
ATOM 1053 C C . LYS A 1 129 ? 4.397 12.893 25.778 1.00 66.12 129 LYS A C 1
ATOM 1055 O O . LYS A 1 129 ? 4.657 14.005 26.228 1.00 66.12 129 LYS A O 1
ATOM 1060 N N . ASP A 1 130 ? 5.295 12.113 25.185 1.00 60.06 130 ASP A N 1
ATOM 1061 C CA . ASP A 1 130 ? 6.702 12.465 25.010 1.00 60.06 130 ASP A CA 1
ATOM 1062 C C . ASP A 1 130 ? 6.977 13.287 23.728 1.00 60.06 130 ASP A C 1
ATOM 1064 O O . ASP A 1 130 ? 8.118 13.693 23.499 1.00 60.06 130 ASP A O 1
ATOM 1068 N N . LYS A 1 131 ? 5.968 13.551 22.876 1.00 59.75 131 LYS A N 1
ATOM 1069 C CA . LYS A 1 131 ? 6.107 14.272 21.593 1.00 59.75 131 LYS A CA 1
ATOM 1070 C C . LYS A 1 131 ? 5.001 15.318 21.397 1.00 59.75 131 LYS A C 1
ATOM 1072 O O . LYS A 1 131 ? 3.822 14.999 21.403 1.00 59.75 131 LYS A O 1
ATOM 1077 N N . GLU A 1 132 ? 5.380 16.574 21.148 1.00 51.81 132 GLU A N 1
ATOM 1078 C CA . GLU A 1 132 ? 4.440 17.711 21.066 1.00 51.81 132 GLU A CA 1
ATOM 1079 C C . GLU A 1 132 ? 3.434 17.656 19.894 1.00 51.81 132 GLU A C 1
ATOM 1081 O O . GLU A 1 132 ? 2.413 18.341 19.954 1.00 51.81 132 GLU A O 1
ATOM 1086 N N . GLU A 1 133 ? 3.653 16.842 18.850 1.00 54.09 133 GLU A N 1
ATOM 1087 C CA . GLU A 1 133 ? 2.744 16.762 17.696 1.00 54.09 133 GLU A CA 1
ATOM 1088 C C . GLU A 1 133 ? 2.352 15.331 17.284 1.00 54.09 133 GLU A C 1
ATOM 1090 O O . GLU A 1 133 ? 3.183 14.438 17.127 1.00 54.09 133 GLU A O 1
ATOM 1095 N N . LEU A 1 134 ? 1.060 15.170 16.957 1.00 52.69 134 LEU A N 1
ATOM 1096 C CA . LEU A 1 134 ? 0.431 13.986 16.340 1.00 52.69 134 LEU A CA 1
ATOM 1097 C C . LEU A 1 134 ? 1.041 13.564 14.990 1.00 52.69 134 LEU A C 1
ATOM 1099 O O . LEU A 1 134 ? 0.729 12.484 14.487 1.00 52.69 134 LEU A O 1
ATOM 1103 N N . LYS A 1 135 ? 1.840 14.433 14.363 1.00 52.16 135 LYS A N 1
ATOM 1104 C CA . LYS A 1 135 ? 2.322 14.258 12.987 1.00 52.16 135 LYS A CA 1
ATOM 1105 C C . LYS A 1 135 ? 3.516 13.317 12.862 1.00 52.16 135 LYS A C 1
ATOM 1107 O O . LYS A 1 135 ? 3.618 12.649 11.838 1.00 52.16 135 LYS A O 1
ATOM 1112 N N . ASP A 1 136 ? 4.336 13.188 13.903 1.00 56.50 136 ASP A N 1
ATOM 1113 C CA . ASP A 1 136 ? 5.607 12.460 13.825 1.00 56.50 136 ASP A CA 1
ATOM 1114 C C . ASP A 1 136 ? 5.582 11.167 14.648 1.00 56.50 136 ASP A C 1
ATOM 1116 O O . ASP A 1 136 ? 6.358 10.947 15.589 1.00 56.50 136 ASP A O 1
ATOM 1120 N N . ILE A 1 137 ? 4.679 10.261 14.259 1.00 65.19 137 ILE A N 1
ATOM 1121 C CA . ILE A 1 137 ? 4.754 8.860 14.678 1.00 65.19 137 ILE A CA 1
ATOM 1122 C C . ILE A 1 137 ? 5.998 8.236 14.023 1.00 65.19 137 ILE A C 1
ATOM 1124 O O . ILE A 1 137 ? 5.954 7.695 12.920 1.00 65.19 137 ILE A O 1
ATOM 1128 N N . ASP A 1 138 ? 7.128 8.344 14.716 1.00 66.56 138 ASP A N 1
ATOM 1129 C CA . ASP A 1 138 ? 8.408 7.776 14.295 1.00 66.56 138 ASP A CA 1
ATOM 1130 C C . ASP A 1 138 ? 8.376 6.234 14.242 1.00 66.56 138 ASP A C 1
ATOM 1132 O O . ASP A 1 138 ? 7.903 5.559 15.162 1.00 66.56 138 ASP A O 1
ATOM 1136 N N . LEU A 1 139 ? 8.950 5.679 13.171 1.00 64.06 139 LEU A N 1
ATOM 1137 C CA . LEU A 1 139 ? 8.993 4.242 12.874 1.00 64.06 139 LEU A CA 1
ATOM 1138 C C . LEU A 1 139 ? 9.771 3.453 13.936 1.00 64.06 139 LEU A C 1
ATOM 1140 O O . LEU A 1 139 ? 9.395 2.327 14.285 1.00 64.06 139 LEU A O 1
ATOM 1144 N N . GLY A 1 140 ? 10.854 4.041 14.457 1.00 66.00 140 GLY A N 1
ATOM 1145 C CA . GLY A 1 140 ? 11.655 3.430 15.517 1.00 66.00 140 GLY A CA 1
ATOM 1146 C C . GLY A 1 140 ? 10.854 3.296 16.810 1.00 66.00 140 GLY A C 1
ATOM 1147 O O . GLY 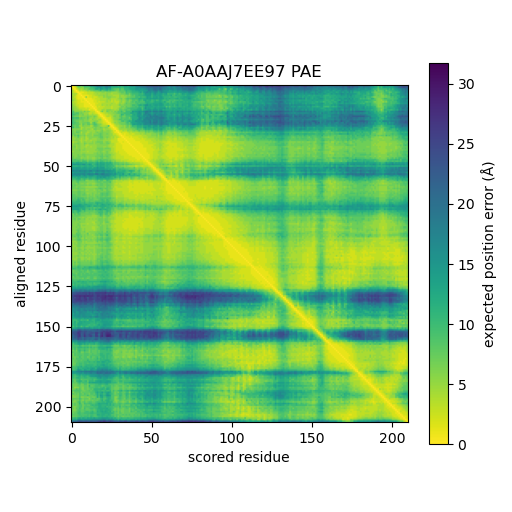A 1 140 ? 10.845 2.240 17.440 1.00 66.00 140 GLY A O 1
ATOM 1148 N N . SER A 1 141 ? 10.097 4.340 17.142 1.00 69.31 141 SER A N 1
ATOM 1149 C CA . SER A 1 141 ? 9.243 4.394 18.332 1.00 69.31 141 SER A CA 1
ATOM 1150 C C . SER A 1 141 ? 8.094 3.370 18.282 1.00 69.31 141 SER A C 1
ATOM 1152 O O . SER A 1 141 ? 7.821 2.703 19.279 1.00 69.31 141 SER A O 1
ATOM 1154 N N . LEU A 1 142 ? 7.474 3.163 17.111 1.00 71.50 142 LEU A N 1
ATOM 1155 C CA . LEU A 1 142 ? 6.408 2.165 16.919 1.00 71.50 142 LEU A CA 1
ATOM 1156 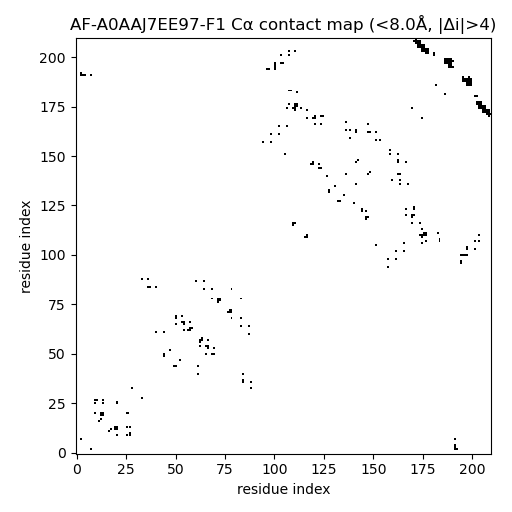C C . LEU A 1 142 ? 6.867 0.718 17.107 1.00 71.50 142 LEU A C 1
ATOM 1158 O O . LEU A 1 142 ? 6.068 -0.143 17.470 1.00 71.50 142 LEU A O 1
ATOM 1162 N N . SER A 1 143 ? 8.144 0.435 16.853 1.00 69.25 143 SER A N 1
ATOM 1163 C CA . SER A 1 143 ? 8.683 -0.921 16.990 1.00 69.25 143 SER A CA 1
ATOM 1164 C C . SER A 1 143 ? 8.699 -1.393 18.448 1.00 69.25 143 SER A C 1
ATOM 1166 O O . SER A 1 143 ? 8.654 -2.598 18.688 1.00 69.25 143 SER A O 1
ATOM 1168 N N . ASN A 1 144 ? 8.688 -0.463 19.408 1.00 72.25 144 ASN A N 1
ATOM 1169 C CA . ASN A 1 144 ? 8.680 -0.754 20.843 1.00 72.25 144 ASN A CA 1
ATOM 1170 C C . ASN A 1 144 ? 7.269 -0.955 21.423 1.00 72.25 144 ASN A C 1
ATOM 1172 O O . ASN A 1 144 ? 7.139 -1.318 22.591 1.00 72.25 144 ASN A O 1
ATOM 1176 N N . LEU A 1 145 ? 6.215 -0.742 20.627 1.00 77.81 145 LEU A N 1
ATOM 1177 C CA . LEU A 1 145 ? 4.831 -0.845 21.080 1.00 77.81 145 LEU A CA 1
ATOM 1178 C C . LEU A 1 145 ? 4.351 -2.294 21.072 1.00 77.81 145 LEU A C 1
ATOM 1180 O O . LEU A 1 145 ? 4.041 -2.871 20.028 1.00 77.81 145 LEU A O 1
ATOM 1184 N N . SER A 1 146 ? 4.318 -2.897 22.255 1.00 79.44 146 SER A N 1
ATOM 1185 C CA . SER A 1 146 ? 3.975 -4.304 22.444 1.00 79.44 146 SER A CA 1
ATOM 1186 C C . SER A 1 146 ? 2.555 -4.645 21.983 1.00 79.44 146 SER A C 1
ATOM 1188 O O . SER A 1 146 ? 2.357 -5.686 21.352 1.00 79.44 146 SER A O 1
ATOM 1190 N N . TYR A 1 147 ? 1.579 -3.770 22.237 1.00 80.19 147 TYR A N 1
ATOM 1191 C CA . TYR A 1 147 ? 0.176 -4.023 21.924 1.00 80.19 147 TYR A CA 1
ATOM 1192 C C . TYR A 1 147 ? -0.107 -3.803 20.438 1.00 80.19 147 TYR A C 1
ATOM 1194 O O . TYR A 1 147 ? -0.690 -4.675 19.792 1.00 80.19 147 TYR A O 1
ATOM 1202 N N . LEU A 1 148 ? 0.388 -2.706 19.857 1.00 80.94 148 LEU A N 1
ATOM 1203 C CA . LEU A 1 148 ? 0.330 -2.484 18.408 1.00 80.94 148 LEU A CA 1
ATOM 1204 C C . LEU A 1 148 ? 1.009 -3.621 17.629 1.00 80.94 148 LEU A C 1
ATOM 1206 O O . LEU A 1 148 ? 0.473 -4.090 16.621 1.00 80.94 148 LEU A O 1
ATOM 1210 N N . ASN A 1 149 ? 2.165 -4.094 18.105 1.00 78.75 149 ASN A N 1
ATOM 1211 C CA . ASN A 1 149 ? 2.851 -5.233 17.503 1.00 78.75 149 ASN A CA 1
ATOM 1212 C C . ASN A 1 149 ? 2.029 -6.522 17.608 1.00 78.75 149 ASN A C 1
ATOM 1214 O O . ASN A 1 149 ? 2.043 -7.295 16.659 1.00 78.75 149 ASN A O 1
ATOM 1218 N N . ALA A 1 150 ? 1.299 -6.742 18.705 1.00 80.62 150 ALA A 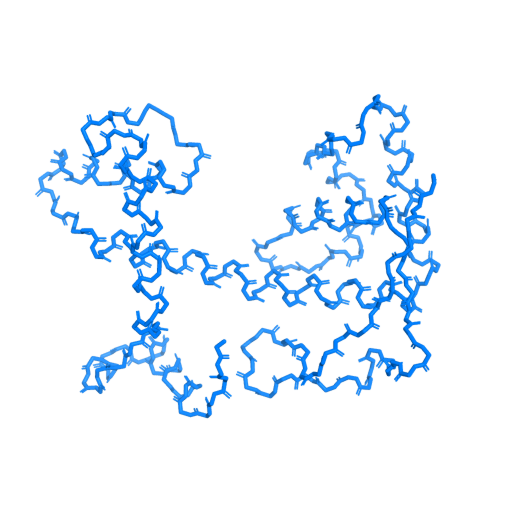N 1
ATOM 1219 C CA . ALA A 1 150 ? 0.440 -7.914 18.871 1.00 80.62 150 ALA A CA 1
ATOM 1220 C C . ALA A 1 150 ? -0.817 -7.866 17.982 1.00 80.62 150 ALA A C 1
ATOM 1222 O O . ALA A 1 150 ? -1.230 -8.892 17.443 1.00 80.62 150 ALA A O 1
ATOM 1223 N N . VAL A 1 151 ? -1.416 -6.683 17.794 1.00 76.56 151 VAL A N 1
ATOM 1224 C CA . VAL A 1 151 ? -2.557 -6.492 16.877 1.00 76.56 151 VAL A CA 1
ATOM 1225 C C . VAL A 1 151 ? -2.116 -6.664 15.421 1.00 76.56 151 VAL A C 1
ATOM 1227 O O . VAL A 1 151 ? -2.846 -7.223 14.603 1.00 76.56 151 VAL A O 1
ATOM 1230 N N . ILE A 1 152 ? -0.904 -6.211 15.098 1.00 74.25 152 ILE A N 1
ATOM 1231 C CA . ILE A 1 152 ? -0.323 -6.242 13.755 1.00 74.25 152 ILE A CA 1
ATOM 1232 C C . ILE A 1 152 ? 0.899 -7.180 13.756 1.00 74.25 152 ILE A C 1
ATOM 1234 O O . ILE A 1 152 ? 2.025 -6.779 13.435 1.00 74.25 152 ILE A O 1
ATOM 1238 N N . ASP A 1 153 ? 0.662 -8.450 14.113 1.00 66.31 153 ASP A N 1
ATOM 1239 C CA . ASP A 1 153 ? 1.662 -9.537 14.092 1.00 66.31 153 ASP A CA 1
ATOM 1240 C C . ASP A 1 153 ? 1.544 -10.434 12.842 1.00 66.31 153 ASP A C 1
ATOM 1242 O O . ASP A 1 153 ? 1.734 -11.653 12.846 1.00 66.31 153 ASP A O 1
ATOM 1246 N N . GLY A 1 154 ? 1.182 -9.836 11.710 1.00 55.78 154 GLY A N 1
ATOM 1247 C CA . GLY A 1 154 ? 1.179 -10.544 10.437 1.00 55.78 154 GLY A CA 1
ATOM 1248 C C . GLY A 1 154 ? 2.589 -10.594 9.863 1.00 55.78 154 GLY A C 1
ATOM 1249 O O . GLY A 1 154 ? 2.998 -9.620 9.250 1.00 55.78 154 GLY A O 1
ATOM 1250 N N . ARG A 1 155 ? 3.320 -11.713 9.992 1.00 50.72 155 ARG A N 1
ATOM 1251 C CA . ARG A 1 155 ? 4.617 -11.989 9.316 1.00 50.72 155 ARG A CA 1
ATOM 1252 C C . ARG A 1 155 ? 4.526 -11.952 7.773 1.00 50.72 155 ARG A C 1
ATOM 1254 O O . ARG A 1 155 ? 4.770 -12.949 7.097 1.00 50.72 155 ARG A O 1
ATOM 1261 N N . ARG A 1 156 ? 4.133 -10.821 7.193 1.00 52.25 156 ARG A N 1
ATOM 1262 C CA . ARG A 1 156 ? 4.026 -10.552 5.758 1.00 52.25 156 ARG A CA 1
ATOM 1263 C C . ARG A 1 156 ? 4.566 -9.149 5.486 1.00 52.25 156 ARG A C 1
ATOM 1265 O O . ARG A 1 156 ? 4.360 -8.229 6.265 1.00 52.25 156 ARG A O 1
ATOM 1272 N N . PHE A 1 157 ? 5.287 -9.039 4.379 1.00 49.06 157 PHE A N 1
ATOM 1273 C CA . PHE A 1 157 ? 6.245 -8.016 3.936 1.00 49.06 157 PHE A CA 1
ATOM 1274 C C . PHE A 1 157 ? 5.885 -6.504 4.009 1.00 49.06 157 PHE A C 1
ATOM 1276 O O . PHE A 1 157 ? 6.652 -5.700 3.493 1.00 49.06 157 PHE A O 1
ATOM 1283 N N . ALA A 1 158 ? 4.805 -6.066 4.666 1.00 54.19 158 ALA A N 1
ATOM 1284 C CA . ALA A 1 158 ? 4.364 -4.660 4.692 1.00 54.19 158 ALA A CA 1
ATOM 1285 C C . ALA A 1 158 ? 4.012 -4.124 6.101 1.00 54.19 158 ALA A C 1
ATOM 1287 O O . ALA A 1 158 ? 3.134 -3.281 6.254 1.00 54.19 158 ALA A O 1
ATOM 1288 N N . LEU A 1 159 ? 4.679 -4.610 7.152 1.00 64.12 159 LEU A N 1
ATOM 1289 C CA . LEU A 1 159 ? 4.284 -4.340 8.543 1.00 64.12 159 LEU A CA 1
ATOM 1290 C C . LEU A 1 159 ? 4.482 -2.890 9.015 1.00 64.12 159 LEU A C 1
ATOM 1292 O O . LEU A 1 159 ? 3.667 -2.390 9.781 1.00 64.12 159 LEU A O 1
ATOM 1296 N N . ILE A 1 160 ? 5.543 -2.202 8.587 1.00 65.19 160 ILE A N 1
ATOM 1297 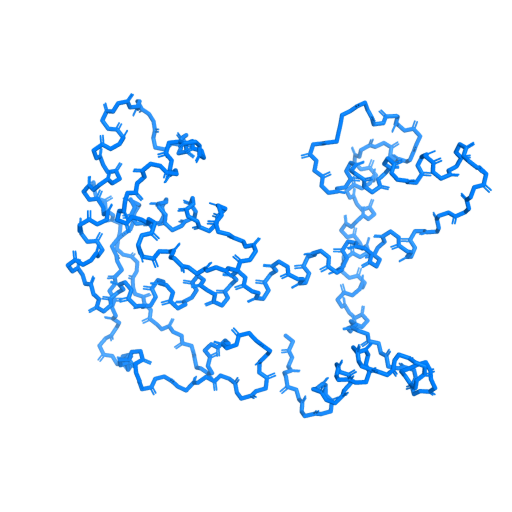C CA . ILE A 1 160 ? 5.935 -0.925 9.210 1.00 65.19 160 ILE A CA 1
ATOM 1298 C C . ILE A 1 160 ? 4.988 0.224 8.816 1.00 65.19 160 ILE A C 1
ATOM 1300 O O . ILE A 1 160 ? 4.416 0.871 9.689 1.00 65.19 160 ILE A O 1
ATOM 1304 N N . ASN A 1 161 ? 4.746 0.436 7.518 1.00 69.50 161 ASN A N 1
ATOM 1305 C CA . ASN A 1 161 ? 3.827 1.490 7.057 1.00 69.50 161 ASN A CA 1
ATOM 1306 C C . ASN A 1 161 ? 2.378 1.213 7.480 1.00 69.50 161 ASN A C 1
ATOM 1308 O O . ASN A 1 161 ? 1.622 2.136 7.779 1.00 69.50 161 ASN A O 1
ATOM 1312 N N . LEU A 1 162 ? 2.006 -0.067 7.551 1.00 75.62 162 LEU A N 1
ATOM 1313 C CA . LEU A 1 162 ? 0.712 -0.503 8.055 1.00 75.62 162 LEU A CA 1
ATOM 1314 C C . LEU A 1 162 ? 0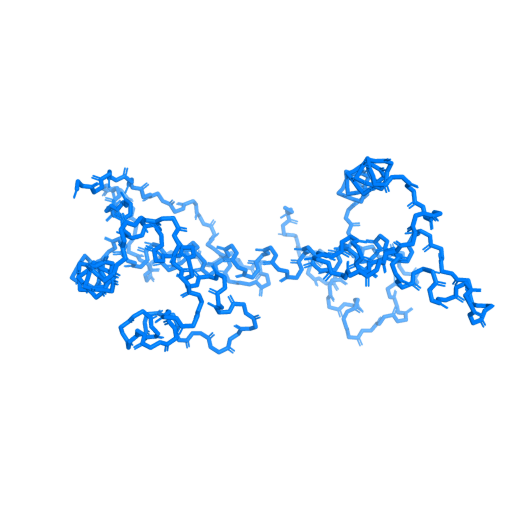.526 -0.115 9.528 1.00 75.62 162 LEU A C 1
ATOM 1316 O O . LEU A 1 162 ? -0.520 0.419 9.889 1.00 75.62 162 LEU A O 1
ATOM 1320 N N . ARG A 1 163 ? 1.551 -0.330 10.363 1.00 76.31 163 ARG A N 1
ATOM 1321 C CA . ARG A 1 163 ? 1.541 0.067 11.778 1.00 76.31 163 ARG A CA 1
ATOM 1322 C C . ARG A 1 163 ? 1.363 1.569 11.938 1.00 76.31 163 ARG A C 1
ATOM 1324 O O . ARG A 1 163 ? 0.518 1.969 12.729 1.00 76.31 163 ARG A O 1
ATOM 1331 N N . CYS A 1 164 ? 2.074 2.386 11.158 1.00 77.50 164 CYS A N 1
ATOM 1332 C CA . CYS A 1 164 ? 1.879 3.840 11.158 1.00 77.50 164 CYS A CA 1
ATOM 1333 C C . CYS A 1 164 ? 0.446 4.227 10.795 1.00 77.50 164 CYS A C 1
ATOM 1335 O O . CYS A 1 164 ? -0.167 5.027 11.497 1.00 77.50 164 CYS A O 1
ATOM 1337 N N . ALA A 1 165 ? -0.091 3.652 9.717 1.00 81.94 165 ALA A N 1
ATOM 1338 C CA . ALA A 1 165 ? -1.434 3.969 9.248 1.00 81.94 165 ALA A CA 1
ATOM 1339 C C . ALA A 1 165 ? -2.496 3.600 10.293 1.00 81.94 165 ALA A C 1
ATOM 1341 O O . ALA A 1 165 ? -3.335 4.431 10.634 1.00 81.94 165 ALA A O 1
ATOM 1342 N N . VAL A 1 166 ? -2.433 2.386 10.847 1.00 85.31 166 VAL A N 1
ATOM 1343 C CA . VAL A 1 166 ? -3.377 1.935 11.880 1.00 85.31 166 VAL A CA 1
ATOM 1344 C C . VAL A 1 166 ? -3.222 2.754 13.159 1.00 85.31 166 VAL A C 1
ATOM 1346 O O . VAL A 1 166 ? -4.229 3.189 13.713 1.00 85.31 166 VAL A O 1
ATOM 1349 N N . ALA A 1 167 ? -1.989 3.025 13.599 1.00 84.88 167 ALA A N 1
ATOM 1350 C CA . ALA A 1 167 ? -1.726 3.866 14.763 1.00 84.88 167 ALA A CA 1
ATOM 1351 C C . ALA A 1 167 ? -2.342 5.260 14.592 1.00 84.88 167 ALA A C 1
ATOM 1353 O O . ALA A 1 167 ? -3.106 5.709 15.445 1.00 84.88 167 ALA A O 1
ATOM 1354 N N . TYR A 1 168 ? -2.091 5.908 13.453 1.00 85.00 168 TYR A N 1
ATOM 1355 C CA . TYR A 1 168 ? -2.664 7.213 13.139 1.00 85.00 168 TYR A CA 1
ATOM 1356 C C . TYR A 1 168 ? -4.199 7.183 13.130 1.00 85.00 168 TYR A C 1
ATOM 1358 O O . TYR A 1 168 ? -4.844 8.040 13.740 1.00 85.00 168 TYR A O 1
ATOM 1366 N N . MET A 1 169 ? -4.806 6.180 12.486 1.00 87.12 169 MET A N 1
ATOM 1367 C CA . MET A 1 169 ? -6.265 6.052 12.435 1.00 87.12 169 MET A CA 1
ATOM 1368 C C . MET A 1 169 ? -6.881 5.807 13.815 1.00 87.12 169 MET A C 1
ATOM 1370 O O . MET A 1 169 ? -7.942 6.354 14.092 1.00 87.12 169 MET A O 1
ATOM 1374 N N . VAL A 1 170 ? -6.240 5.019 14.681 1.00 86.50 170 VAL A N 1
ATOM 1375 C CA . VAL A 1 170 ? -6.755 4.708 16.027 1.00 86.50 170 VAL A CA 1
ATOM 1376 C C . VAL A 1 170 ? -6.625 5.893 16.966 1.00 86.50 170 VAL A C 1
ATOM 1378 O O . VAL A 1 170 ? -7.500 6.086 17.806 1.00 86.50 170 VAL A O 1
ATOM 1381 N N . VAL A 1 171 ? -5.577 6.703 16.812 1.00 85.81 171 VAL A N 1
ATOM 1382 C CA . VAL A 1 171 ? -5.461 7.960 17.555 1.00 85.81 171 VAL A CA 1
ATOM 1383 C C . VAL A 1 171 ? -6.506 8.969 17.085 1.00 85.81 171 VAL A C 1
ATOM 1385 O O .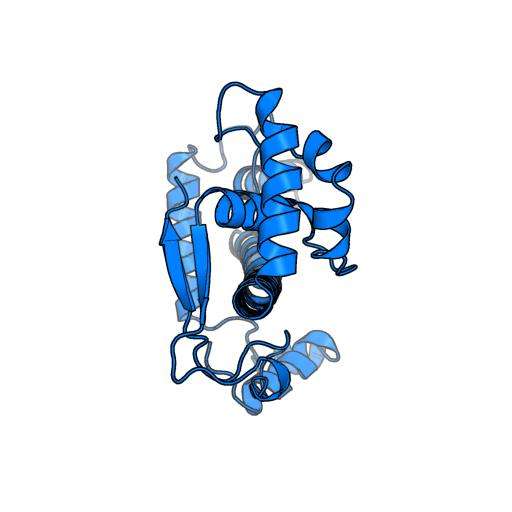 VAL A 1 171 ? -7.121 9.641 17.905 1.00 85.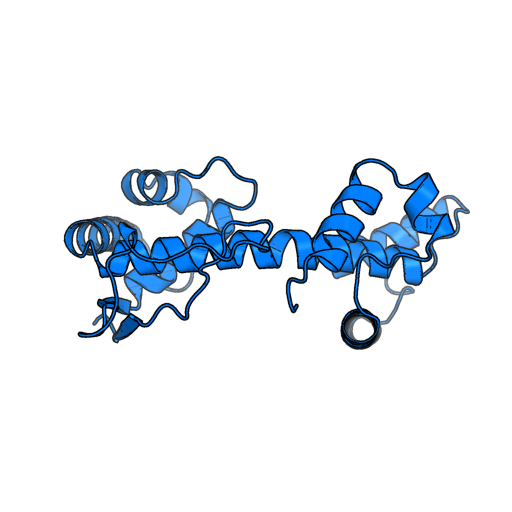81 171 VAL A O 1
ATOM 1388 N N . THR A 1 172 ? -6.755 9.041 15.778 1.00 86.56 172 THR A N 1
ATOM 1389 C CA . THR A 1 172 ? -7.660 10.049 15.206 1.00 86.56 172 THR A CA 1
ATOM 1390 C C . THR A 1 172 ? -9.140 9.666 15.339 1.00 86.56 172 THR A C 1
ATOM 1392 O O . THR A 1 172 ? -9.988 10.541 15.513 1.00 86.56 172 THR A O 1
ATOM 1395 N N . TYR A 1 173 ? -9.482 8.376 15.268 1.00 91.06 173 TYR A N 1
ATOM 1396 C CA . TYR A 1 173 ? -10.864 7.900 15.171 1.00 91.06 173 TYR A CA 1
ATOM 1397 C C . TYR A 1 173 ? -11.163 6.711 16.095 1.00 91.06 173 TYR A C 1
ATOM 1399 O O . TYR A 1 173 ? -10.326 5.858 16.399 1.00 91.06 173 TYR A O 1
ATOM 1407 N N . LYS A 1 174 ? -12.417 6.632 16.536 1.00 90.50 174 LYS A N 1
ATOM 1408 C CA . LYS A 1 174 ? -13.048 5.459 17.134 1.00 90.50 174 LYS A CA 1
ATOM 1409 C C . LYS A 1 174 ? -13.874 4.774 16.050 1.00 90.50 174 LYS A C 1
ATOM 1411 O O . LYS A 1 174 ? -14.602 5.432 15.314 1.00 90.50 174 LYS A O 1
ATOM 1416 N N . PHE A 1 175 ? -13.731 3.456 15.938 1.00 92.12 175 PHE A N 1
ATOM 1417 C CA . PHE A 1 175 ? -14.390 2.681 14.887 1.00 92.12 175 PHE A CA 1
ATOM 1418 C C . PHE A 1 175 ? -15.600 1.996 15.499 1.00 92.12 175 PHE A C 1
ATOM 1420 O O . PHE A 1 175 ? -15.477 1.398 16.572 1.00 92.12 175 PHE A O 1
ATOM 1427 N N . ARG A 1 176 ? -16.753 2.062 14.835 1.00 88.81 176 ARG A N 1
ATOM 1428 C CA . ARG A 1 176 ? -17.950 1.341 15.278 1.00 88.81 176 ARG A CA 1
ATOM 1429 C C . ARG A 1 176 ? -18.603 0.580 14.135 1.00 88.81 176 ARG A C 1
ATOM 1431 O O . ARG A 1 176 ? -18.723 1.123 13.039 1.00 88.81 176 ARG A O 1
ATOM 1438 N N . PRO A 1 177 ? -19.055 -0.661 14.365 1.00 88.06 177 PRO A N 1
ATOM 1439 C CA . PRO A 1 177 ? -19.830 -1.373 13.369 1.00 88.06 177 PRO A CA 1
ATOM 1440 C C . PRO A 1 177 ? -21.206 -0.717 13.234 1.00 88.06 177 PRO A C 1
ATOM 1442 O O . PRO A 1 177 ? -21.824 -0.325 14.228 1.00 88.06 177 PRO A O 1
ATOM 1445 N N . LEU A 1 178 ? -21.717 -0.637 12.008 1.00 85.62 178 LEU A N 1
ATOM 1446 C CA . LEU A 1 178 ? -23.100 -0.230 11.773 1.00 85.62 178 LEU A CA 1
ATOM 1447 C C . LEU A 1 178 ? -24.062 -1.343 12.244 1.00 85.62 178 LEU A C 1
ATOM 1449 O O . LEU A 1 178 ? -23.708 -2.524 12.249 1.00 85.62 178 LEU A O 1
ATOM 1453 N N . ALA A 1 179 ? -25.299 -0.999 12.616 1.00 77.62 179 ALA A N 1
ATOM 1454 C CA . ALA A 1 179 ? -26.258 -1.946 13.208 1.00 77.62 179 ALA A CA 1
ATOM 1455 C C . ALA A 1 179 ? -26.571 -3.187 12.339 1.00 77.62 179 ALA A C 1
ATOM 1457 O O . ALA A 1 179 ? -26.962 -4.223 12.869 1.00 77.62 179 ALA A O 1
ATOM 1458 N N . ALA A 1 180 ? -26.394 -3.094 11.017 1.00 80.31 180 ALA A N 1
ATOM 1459 C CA . ALA A 1 180 ? -26.644 -4.183 10.069 1.00 80.31 180 ALA A CA 1
ATOM 1460 C C . ALA A 1 180 ? -25.385 -4.989 9.685 1.00 80.31 180 ALA A C 1
ATOM 1462 O O . ALA A 1 180 ? -25.476 -5.900 8.864 1.00 80.31 180 ALA A O 1
ATOM 1463 N N . THR A 1 181 ? -24.213 -4.665 10.239 1.00 83.56 181 THR A N 1
ATOM 1464 C CA . THR A 1 181 ? -22.942 -5.252 9.780 1.00 83.56 181 THR A CA 1
ATOM 1465 C C . THR A 1 181 ? -22.684 -6.616 10.430 1.00 83.56 181 THR A C 1
ATOM 1467 O O . THR A 1 181 ? -22.741 -6.730 11.659 1.00 83.56 181 THR A O 1
ATOM 1470 N N . PRO A 1 182 ? -22.399 -7.676 9.651 1.00 86.38 182 PRO A N 1
ATOM 1471 C CA . PRO A 1 182 ? -22.149 -9.008 10.200 1.00 86.38 182 PRO A CA 1
ATOM 1472 C C . PRO A 1 182 ? -20.844 -9.066 11.006 1.00 86.38 182 PRO A C 1
ATOM 1474 O O . PRO A 1 182 ? -19.871 -8.404 10.681 1.00 86.38 182 PRO A O 1
ATOM 1477 N N . SER A 1 183 ? -20.766 -9.921 12.029 1.00 85.50 183 SER A N 1
ATOM 1478 C CA . SER A 1 183 ? -19.482 -10.195 12.705 1.00 85.50 183 SER A CA 1
ATOM 1479 C C . SER A 1 183 ? -18.405 -10.625 11.687 1.00 85.50 183 SER A C 1
ATOM 1481 O O . SER A 1 183 ? -18.755 -11.343 10.748 1.00 85.50 183 SER A O 1
ATOM 1483 N N . PRO A 1 184 ? -17.113 -10.285 11.888 1.00 85.25 184 PRO A N 1
ATOM 1484 C CA . PRO A 1 184 ? -16.011 -10.704 11.009 1.00 85.25 184 PRO A CA 1
ATOM 1485 C C . PRO A 1 184 ? -16.010 -12.196 10.658 1.00 85.25 184 PRO A C 1
ATOM 1487 O O . PRO A 1 184 ? -15.819 -12.566 9.507 1.00 85.25 184 PRO A O 1
ATOM 1490 N N . SER A 1 185 ? -16.370 -13.049 11.621 1.00 84.81 185 SER A N 1
ATOM 1491 C CA . SER A 1 185 ? -16.515 -14.503 11.439 1.00 84.81 185 SER A CA 1
ATOM 1492 C C . SER A 1 185 ? -17.563 -14.941 10.401 1.00 84.81 185 SER A C 1
ATOM 1494 O O . SER A 1 185 ? -17.543 -16.088 9.958 1.00 84.81 185 SER A O 1
ATOM 1496 N N . ARG A 1 186 ? -18.507 -14.063 10.044 1.00 86.00 186 ARG A N 1
ATOM 1497 C CA . ARG A 1 186 ? -19.606 -14.325 9.101 1.00 86.00 186 ARG A CA 1
ATOM 1498 C C . ARG A 1 186 ? -19.397 -13.663 7.741 1.00 86.00 186 ARG A C 1
ATOM 1500 O O . ARG A 1 186 ? -20.186 -13.921 6.836 1.00 86.00 186 ARG A O 1
ATOM 1507 N N . VAL A 1 187 ? -18.381 -12.813 7.599 1.00 87.25 187 VAL A N 1
ATOM 1508 C CA . VAL A 1 187 ? -18.067 -12.161 6.327 1.00 87.25 187 VAL A CA 1
ATOM 1509 C C . VAL A 1 187 ? -17.447 -13.194 5.394 1.00 87.25 187 VAL A C 1
ATOM 1511 O O . VAL A 1 187 ? -16.473 -13.862 5.742 1.00 87.25 187 VAL A O 1
ATOM 1514 N N . GLN A 1 188 ? -18.010 -13.331 4.195 1.00 86.06 188 GLN A N 1
ATOM 1515 C CA . GLN A 1 188 ? -17.414 -14.186 3.177 1.00 86.06 188 GLN A CA 1
ATOM 1516 C C . GLN A 1 188 ? -16.178 -13.508 2.591 1.00 86.06 188 GLN A C 1
ATOM 1518 O O . GLN A 1 188 ? -16.182 -12.320 2.273 1.00 86.06 188 GLN A O 1
ATOM 1523 N N . VAL A 1 189 ? -15.114 -14.287 2.434 1.00 85.06 189 VAL A N 1
ATOM 1524 C CA . VAL A 1 189 ? -13.925 -13.862 1.698 1.00 85.06 189 VAL A CA 1
ATOM 1525 C C . VAL A 1 189 ? -14.236 -13.914 0.204 1.00 85.06 189 VAL A C 1
ATOM 1527 O O . VAL A 1 189 ? -14.887 -14.856 -0.260 1.00 85.06 189 VAL A O 1
ATOM 1530 N N . GLU A 1 190 ? -13.758 -12.925 -0.550 1.00 83.31 190 GLU A N 1
ATOM 1531 C CA . GLU A 1 190 ? -13.838 -12.932 -2.008 1.00 83.31 190 GLU A CA 1
ATOM 1532 C C . GLU A 1 190 ? -13.130 -14.179 -2.546 1.00 83.31 190 GLU A C 1
ATOM 1534 O O . GLU A 1 190 ? -11.916 -14.346 -2.398 1.00 83.31 190 GLU A O 1
ATOM 1539 N N . ARG A 1 191 ? -13.903 -15.069 -3.174 1.00 79.25 191 ARG A N 1
ATOM 1540 C CA . ARG A 1 191 ? -13.449 -16.406 -3.586 1.00 79.25 191 ARG A CA 1
ATOM 1541 C C . ARG A 1 191 ? -12.354 -16.350 -4.640 1.00 79.25 191 ARG A C 1
ATOM 1543 O O . ARG A 1 191 ? -11.567 -17.287 -4.745 1.00 79.25 191 ARG A O 1
ATOM 1550 N N . HIS A 1 192 ? -12.321 -15.272 -5.414 1.00 75.00 192 HIS A N 1
ATOM 1551 C CA . HIS A 1 192 ? -11.377 -15.097 -6.510 1.00 75.00 192 HIS A CA 1
ATOM 1552 C C . HIS A 1 192 ? -10.250 -14.109 -6.171 1.00 75.00 192 HIS A C 1
ATOM 1554 O O . HIS A 1 192 ? -9.383 -13.861 -7.011 1.00 75.00 192 HIS A O 1
ATOM 1560 N N . SER A 1 193 ? -10.232 -13.555 -4.953 1.00 72.88 193 SER A N 1
ATOM 1561 C CA . SER A 1 193 ? -9.175 -12.651 -4.504 1.00 72.88 193 SER A CA 1
ATOM 1562 C C . SER A 1 193 ? -7.948 -13.439 -4.068 1.00 72.88 193 SER A C 1
ATOM 1564 O O . SER A 1 193 ? -8.027 -14.372 -3.270 1.00 72.88 193 SER A O 1
ATOM 1566 N N . LEU A 1 194 ? -6.780 -13.008 -4.541 1.00 69.62 194 LEU A N 1
ATOM 1567 C CA . LEU A 1 194 ? -5.501 -13.609 -4.170 1.00 69.62 194 LEU A CA 1
ATOM 1568 C C . LEU A 1 194 ? -5.126 -13.348 -2.697 1.00 69.62 194 LEU A C 1
ATOM 1570 O O . LEU A 1 194 ? -4.368 -14.115 -2.104 1.00 69.62 194 LEU A O 1
ATOM 1574 N N . PHE A 1 195 ? -5.653 -12.276 -2.097 1.00 72.62 195 PHE A N 1
ATOM 1575 C CA . PHE A 1 195 ? -5.194 -11.754 -0.804 1.00 72.62 195 PHE A CA 1
ATOM 1576 C C . PHE A 1 195 ? -6.264 -11.751 0.288 1.00 72.62 195 PHE A C 1
ATOM 1578 O O . PHE A 1 195 ? -6.177 -10.966 1.229 1.00 72.62 195 PHE A O 1
ATOM 1585 N N . TYR A 1 196 ? -7.234 -12.665 0.206 1.00 77.88 196 TYR A N 1
ATOM 1586 C CA . TYR A 1 196 ? -8.313 -12.784 1.190 1.00 77.88 196 TYR A CA 1
ATOM 1587 C C . TYR A 1 196 ? -9.090 -11.472 1.379 1.00 77.88 196 TYR A C 1
ATOM 1589 O O . TYR A 1 196 ? -9.465 -11.128 2.496 1.00 77.88 196 TYR A O 1
ATOM 1597 N N . ALA A 1 197 ? -9.325 -10.717 0.305 1.00 81.62 197 ALA A N 1
ATOM 1598 C CA . ALA A 1 197 ? -10.132 -9.506 0.391 1.00 81.62 197 ALA A CA 1
ATOM 1599 C C . ALA A 1 197 ? -11.567 -9.831 0.863 1.00 81.62 197 ALA A C 1
ATOM 1601 O O . ALA A 1 197 ? -12.071 -10.927 0.590 1.00 81.62 197 ALA A O 1
ATOM 1602 N N . PRO A 1 198 ? -12.243 -8.910 1.567 1.00 84.69 198 PRO A N 1
ATOM 1603 C CA . PRO A 1 198 ? -13.650 -9.083 1.910 1.00 84.69 198 PRO A CA 1
ATOM 1604 C C . PRO A 1 198 ? -14.502 -9.182 0.634 1.00 84.69 198 PRO A C 1
ATOM 1606 O O . PRO A 1 198 ? -14.326 -8.394 -0.293 1.00 84.69 198 PRO A O 1
ATOM 1609 N N . GLY A 1 199 ? -15.410 -10.161 0.580 1.00 83.62 199 GLY A N 1
ATOM 1610 C CA . GLY A 1 199 ? -16.319 -10.381 -0.556 1.00 83.62 199 GLY A CA 1
ATOM 1611 C C . GLY A 1 199 ? -17.547 -9.469 -0.556 1.00 83.62 199 GLY A C 1
ATOM 1612 O O . GLY A 1 199 ? -18.300 -9.437 -1.523 1.00 83.62 199 GLY A O 1
ATOM 1613 N N . GLU A 1 200 ? -17.750 -8.714 0.522 1.00 84.94 200 GLU A N 1
ATOM 1614 C CA . GLU A 1 200 ? -18.834 -7.748 0.679 1.00 84.94 200 GLU A CA 1
ATOM 1615 C C . GLU A 1 200 ? -18.277 -6.439 1.263 1.00 84.94 200 GLU A C 1
ATOM 1617 O O . GLU A 1 200 ? -17.266 -6.466 1.974 1.00 84.94 200 GLU A O 1
ATOM 1622 N N . PRO A 1 201 ? -18.910 -5.281 0.998 1.00 84.88 201 PRO A N 1
ATOM 1623 C CA . PRO A 1 201 ? -18.494 -4.017 1.592 1.00 84.88 201 PRO A CA 1
ATOM 1624 C C . PRO A 1 201 ? -18.522 -4.063 3.125 1.00 84.88 201 PRO A C 1
ATOM 1626 O O . PRO A 1 201 ? -19.553 -4.342 3.736 1.00 84.88 201 PRO A O 1
ATOM 1629 N N . LEU A 1 202 ? -17.391 -3.733 3.749 1.00 87.38 202 LEU A N 1
ATOM 1630 C CA . LEU A 1 202 ? -17.277 -3.613 5.201 1.00 87.38 202 LEU A CA 1
ATOM 1631 C C . LEU A 1 202 ? -17.749 -2.221 5.633 1.00 87.38 202 LEU A C 1
ATOM 1633 O O . LEU A 1 202 ? -17.099 -1.221 5.329 1.00 87.38 202 LEU A O 1
ATOM 1637 N N . LEU A 1 203 ? -18.887 -2.147 6.326 1.00 89.12 203 LEU A N 1
ATOM 1638 C CA . LEU A 1 203 ? -19.486 -0.878 6.748 1.00 89.12 203 LEU A CA 1
ATOM 1639 C C . LEU A 1 203 ? -19.098 -0.551 8.194 1.00 89.12 203 LEU A C 1
ATOM 1641 O O . LEU A 1 203 ? -19.495 -1.237 9.134 1.00 89.12 203 LEU A O 1
ATOM 1645 N N . ILE A 1 204 ? -18.321 0.514 8.367 1.00 90.31 204 ILE A N 1
ATOM 1646 C CA . ILE A 1 204 ? -17.830 0.978 9.666 1.00 90.31 204 ILE A CA 1
ATOM 1647 C C . ILE A 1 204 ? -18.051 2.485 9.748 1.00 90.31 204 ILE A C 1
ATOM 1649 O O . ILE A 1 204 ? -17.822 3.196 8.769 1.00 90.31 204 ILE A O 1
ATOM 1653 N N . ASP A 1 205 ? -18.471 2.959 10.914 1.00 91.06 205 ASP A N 1
ATOM 1654 C CA . ASP A 1 205 ? -18.544 4.378 11.232 1.00 91.06 205 ASP A CA 1
ATOM 1655 C C . ASP A 1 205 ? -17.235 4.865 11.875 1.00 91.06 205 ASP A C 1
ATOM 1657 O O . ASP A 1 205 ? -16.656 4.186 12.733 1.00 91.06 205 ASP A O 1
ATOM 1661 N N . PHE A 1 206 ? -16.772 6.039 11.444 1.00 92.06 206 PHE A N 1
ATOM 1662 C CA . PHE A 1 206 ? -15.542 6.679 11.912 1.00 92.06 206 PHE A CA 1
ATOM 1663 C C . PHE A 1 206 ? -15.910 7.896 12.761 1.00 92.06 206 PHE A C 1
ATOM 1665 O O . PHE A 1 206 ? -16.153 8.988 12.248 1.00 92.06 206 PHE A O 1
ATOM 1672 N N . GLU A 1 207 ? -15.919 7.717 14.079 1.00 91.19 207 GLU A N 1
ATOM 1673 C CA . GLU A 1 207 ? -16.183 8.794 15.032 1.00 91.19 207 GLU A CA 1
ATOM 1674 C C . GLU A 1 207 ? -14.855 9.474 15.420 1.00 91.19 207 GLU A C 1
ATOM 1676 O O . GLU A 1 207 ? -13.959 8.786 15.905 1.00 91.19 207 GLU A O 1
ATOM 1681 N N . PRO A 1 208 ? -14.667 10.795 15.253 1.00 89.56 208 PRO A N 1
ATOM 1682 C CA . PRO A 1 208 ? -13.431 11.464 15.671 1.00 89.56 208 PRO A CA 1
ATOM 1683 C C . PRO A 1 208 ? -13.168 11.307 17.178 1.00 89.56 208 PRO A C 1
ATOM 1685 O O . PRO A 1 208 ? -14.077 11.509 17.991 1.00 89.56 208 PRO A O 1
ATOM 1688 N N . ARG A 1 209 ? -11.928 10.981 17.567 1.00 80.38 209 ARG A N 1
ATOM 1689 C CA . ARG A 1 209 ? -11.482 11.030 18.970 1.00 80.38 209 ARG A CA 1
ATOM 1690 C C . ARG A 1 209 ? -11.093 12.471 19.322 1.00 80.38 209 ARG A C 1
ATOM 1692 O O . ARG A 1 209 ? -10.539 13.183 18.489 1.00 80.38 209 ARG A O 1
ATOM 1699 N N . LYS A 1 210 ? -11.481 12.912 20.522 1.00 63.19 210 LYS A N 1
ATOM 1700 C CA . LYS A 1 210 ? -11.136 14.233 21.068 1.00 63.19 210 LYS A CA 1
ATOM 1701 C C . LYS A 1 210 ? -9.795 14.195 21.775 1.00 63.19 210 LYS A C 1
ATOM 1703 O O . LYS A 1 210 ? -9.548 13.166 22.443 1.00 63.19 210 LYS A O 1
#

Secondary structure (DSSP, 8-state):
----HHHHHHHHHHHH-HHHHHHTT--SS-HHHHHHHHHHHHHHHHHTTTTTS--SS--SHHHHHHHHHHHHHHTT----HHHHHHHHHHHHHHHHHHHHHHHHHHHHHHHH-HHHHHHHHHHHHHHHTTSS-TT---HHHHHT-HHHHHHT---SS-HHHHHHHHHHHHHHEEEEE-TTPPPGGGPPB-TT-TT--BSS---EEEEEP-

Mean predicted aligned error: 9.08 Å

Solvent-accessible surface area (backbone atoms only — not comparable to full-atom values): 12524 Å² total; per-residue (Å²): 130,88,68,43,72,70,54,52,53,49,51,50,32,52,74,77,38,49,78,55,23,64,76,70,66,63,64,98,62,59,66,72,60,51,53,51,52,49,53,52,51,51,52,56,36,57,77,61,57,46,83,81,51,81,67,90,66,72,84,47,73,65,43,43,50,49,40,54,41,53,52,31,53,74,72,75,40,90,67,56,67,68,59,53,50,50,53,51,49,51,54,52,55,65,50,45,57,52,50,51,29,51,50,54,52,51,53,53,52,35,23,79,32,52,71,61,44,51,53,42,32,50,57,53,51,60,61,40,75,82,43,100,55,92,82,70,78,48,72,75,65,56,72,71,36,66,60,58,43,63,76,61,65,63,98,53,102,60,53,69,69,49,50,50,52,52,50,53,47,46,60,48,28,45,56,34,62,44,97,86,53,73,58,75,93,71,58,55,58,27,87,64,45,93,57,65,29,71,55,57,90,85,60,68,45,78,44,77,51,132

Organism: Papilio xuthus (NCBI:txid66420)

Nearest PDB structures (foldseek):
  6c93-assembly1_A  TM=6.980E-01  e=2.378E-02  Oryctolagus cuniculus
  5irq-assembly1_A  TM=7.535E-01  e=8.384E-02  Homo sapiens
  7cb9-assembly1_A  TM=7.136E-01  e=1.276E-01  Salvia miltiorrhiza
  7x2q-assembly2_B  TM=7.127E-01  e=2.525E-01  Salvia miltiorrhiza
  4key-assembly2_B  TM=6.142E-01  e=1.659E-01  Priestia megaterium

Foldseek 3Di:
DDQDPVLLVLVCCVPPPVVVNVVVVRDPDDPVVLVVLVVVLVVVCVVVVHLVDDLPDCPDLSSVLSNVCVVCVVVVHDDDPVNSSVVVVCVCVVCPLQLVQVLLLLLLLCQVVVVLLVVLLVLLVVLCVVPPDLPPPDLVSLVPRPSLCVSQVPPDDPRRVSSVVSSSLSNFWRKHADPPFDRPVPFDFDPRDPNRHTPDDRDIDTHTDD

pLDDT: mean 81.1, std 10.08, range [49.06, 93.5]

Radius of gyration: 21.27 Å; Cα contacts (8 Å, |Δi|>4): 172; chains: 1; bounding box: 54×39×53 Å

InterPro domains:
  IPR001128 Cytochrome P450 [PF00067] (11-152)
  IPR036396 Cytochrome P450 superfamily [G3DSA:1.10.630.10] (1-153)
  IPR036396 Cytochrome P450 superfamily [SSF48264] (8-209)
  IPR050476 Insect Cytochrome P450 Detoxification [PTHR24292] (11-152)

Sequence (210 aa):
MDYDFFRGVSWVLLFFWPSWANFFGLTAFPKNSIDILTRVYQTALVQRGGYETEVKETRDLLDALIKIKQDCARDNEDMPDEKLLAHAAVFVQGGFDTTASILSWCIYELAFRTEIQDNMYMELVDLQKDKEELKDIDLGSLSNLSYLNAVIDGRRFALINLRCAVAYMVVTYKFRPLAATPSPSRVQVERHSLFYAPGEPLLIDFEPRK